Protein AF-0000000074755291 (afdb_homodimer)

pLDDT: mean 71.98, std 27.97, range [26.27, 98.62]

Sequence (278 aa):
MCMRRHLSSLAAPTCQAPASKPRRDGGQEDASGQGPEAEGMPPIDDEVDEFVQVNVSEAVDKLLALSFEEALRECKELRTYVQSPESVGERKALAAEFQSAWSPEAPLELRELLEELLFPEIAAKKAQSAPPLPPPSRLMCMRRHLSSLAAPTCQAPASKPRRDGGQEDASGQGPEAEGMPPIDDEVDEFVQVNVSEAVDKLLALSFEEALRECKELRTYVQSPESVGERKALAAEFQSAWSPEAPLELRELLEELLFPEIAAKKAQSAPPLPPPSRL

Solvent-accessible surface area (backbone atoms only — not comparable to full-atom values): 16959 Å² total; per-residue (Å²): 124,63,75,58,54,62,57,55,67,72,55,71,80,75,75,77,73,76,85,79,75,84,77,78,77,76,72,78,79,67,84,69,74,77,60,80,72,69,78,61,72,70,68,81,69,67,55,67,39,66,51,56,50,52,47,52,51,46,48,50,45,58,48,30,66,40,53,62,72,55,33,43,73,54,27,54,56,58,37,49,58,44,57,60,50,85,48,68,67,55,23,52,52,49,44,49,53,49,52,75,49,60,36,74,79,39,52,68,69,58,53,51,50,48,38,37,61,73,37,48,67,60,41,50,30,42,62,68,57,43,70,75,70,70,71,75,74,80,124,123,64,74,58,54,60,59,56,67,68,55,70,81,74,76,77,73,76,83,78,74,82,79,77,78,77,71,78,76,66,82,69,74,77,59,80,71,68,80,60,72,71,68,82,67,66,54,66,39,67,51,54,50,52,48,52,53,48,45,50,46,57,47,30,66,41,54,62,70,55,33,42,73,53,27,53,57,56,36,49,58,44,57,61,50,85,46,69,67,54,22,54,51,49,44,51,54,48,52,75,49,62,37,75,80,39,52,68,69,58,54,53,49,48,39,37,61,74,39,47,68,61,41,51,30,42,62,67,56,43,70,74,71,70,71,76,74,79,123

Organism: NCBI:txid2562239

Foldseek 3Di:
DVLVVVVVVVPDDPPPPPDPPDPDCPDPPPPPPCDPPPPPPPPPLLADDPVVVVVLLVVLLVLLQDQLVVSCVVPVLVVCVLVVDDDPVSSVVSSVVCNVQRHSCGDPSVSLVVSCSVPVSNSVSNVVPPDDPPDPPPD/DVLVVVVVVVDDDPPPPPDDPDPDPPDDPPPPPCDPPPPPPPPPLLADDPVVVVVLLVVLLVLLQDQLVVSLVVDVLVVCSLVVDDDPVSSVVSSVVCNVQRHSCGDPSVSLVVSCSVPVSNSVSNVVPPDDPPDPPPD

Radius of gyration: 24.56 Å; Cα contacts (8 Å, |Δi|>4): 162; chains: 2; bounding box: 63×58×65 Å

Structure (mmCIF, N/CA/C/O backbone):
data_AF-0000000074755291-model_v1
#
loop_
_entity.id
_entity.type
_entity.pdbx_description
1 polymer 'Uncharacterized protein'
#
loop_
_atom_site.group_PDB
_atom_site.id
_atom_site.type_symbol
_atom_site.label_atom_id
_atom_site.label_alt_id
_atom_site.label_comp_id
_atom_site.label_asym_id
_atom_site.label_entity_id
_atom_site.label_seq_id
_atom_site.pdbx_PDB_ins_code
_atom_site.Cartn_x
_atom_site.Cartn_y
_atom_site.Cartn_z
_atom_site.occupancy
_atom_site.B_iso_or_equiv
_atom_site.auth_seq_id
_atom_site.auth_comp_id
_atom_site.auth_asym_id
_atom_site.auth_atom_id
_atom_site.pdbx_PDB_model_num
ATOM 1 N N . MET A 1 1 ? 8.984 26 -0.552 1 26.92 1 MET A N 1
ATOM 2 C CA . MET A 1 1 ? 10.336 25.594 -0.178 1 26.92 1 MET A CA 1
ATOM 3 C C . MET A 1 1 ? 10.312 24.734 1.077 1 26.92 1 MET A C 1
ATOM 5 O O . MET A 1 1 ? 11.359 24.25 1.519 1 26.92 1 MET A O 1
ATOM 9 N N . CYS A 1 2 ? 9.18 24.859 1.883 1 37.62 2 CYS A N 1
ATOM 10 C CA . CYS A 1 2 ? 9.055 24.266 3.211 1 37.62 2 CYS A CA 1
ATOM 11 C C . CYS A 1 2 ? 8.797 22.781 3.119 1 37.62 2 CYS A C 1
ATOM 13 O O . CYS A 1 2 ? 9.195 22.016 4.004 1 37.62 2 CYS A O 1
ATOM 15 N N . MET A 1 3 ? 8.055 22.484 2.068 1 41.75 3 MET A N 1
ATOM 16 C CA . MET A 1 3 ? 7.727 21.047 2.014 1 41.75 3 MET A CA 1
ATOM 17 C C . MET A 1 3 ? 8.992 20.203 1.917 1 41.75 3 MET A C 1
ATOM 19 O O . MET A 1 3 ? 9 19.047 2.324 1 41.75 3 MET A O 1
ATOM 23 N N . ARG A 1 4 ? 10.039 20.797 1.324 1 43.28 4 ARG A N 1
ATOM 24 C CA . ARG A 1 4 ? 11.273 20.047 1.118 1 43.28 4 ARG A CA 1
ATOM 25 C C . ARG A 1 4 ? 12.031 19.859 2.432 1 43.28 4 ARG A C 1
ATOM 27 O O . ARG A 1 4 ? 12.734 18.875 2.611 1 43.28 4 ARG A O 1
ATOM 34 N N . ARG A 1 5 ? 11.953 20.75 3.242 1 42.59 5 ARG A N 1
ATOM 35 C CA . ARG A 1 5 ? 12.797 20.688 4.434 1 42.59 5 ARG A CA 1
ATOM 36 C C . ARG A 1 5 ? 12.359 19.547 5.348 1 42.59 5 ARG A C 1
ATOM 38 O O . ARG A 1 5 ? 13.195 18.906 5.988 1 42.59 5 ARG A O 1
ATOM 45 N N . HIS A 1 6 ? 11.18 19.422 5.387 1 42.62 6 HIS A N 1
ATOM 46 C CA . HIS A 1 6 ? 10.695 18.453 6.355 1 42.62 6 HIS A CA 1
ATOM 47 C C . HIS A 1 6 ? 10.898 17.016 5.855 1 42.62 6 HIS A C 1
ATOM 49 O O . HIS A 1 6 ? 11.016 16.094 6.652 1 42.62 6 HIS A O 1
ATOM 55 N N . LEU A 1 7 ? 10.953 16.938 4.582 1 44.28 7 LEU A N 1
ATOM 56 C CA . LEU A 1 7 ? 11.281 15.633 4.043 1 44.28 7 LEU A CA 1
ATOM 57 C C . LEU A 1 7 ? 12.734 15.266 4.344 1 44.28 7 LEU A C 1
ATOM 59 O O . LEU A 1 7 ? 13.094 14.086 4.332 1 44.28 7 LEU A O 1
ATOM 63 N N . SER A 1 8 ? 13.523 16.297 4.527 1 37 8 SER A N 1
ATOM 64 C CA . SER A 1 8 ? 14.938 16.031 4.793 1 37 8 SER A CA 1
ATOM 65 C C . SER A 1 8 ? 15.133 15.359 6.141 1 37 8 SER A C 1
ATOM 67 O O . SER A 1 8 ? 16.172 14.727 6.383 1 37 8 SER A O 1
ATOM 69 N N . SER A 1 9 ? 14.25 15.672 6.984 1 35.06 9 SER A N 1
ATOM 70 C CA . SER A 1 9 ? 14.555 15.18 8.32 1 35.06 9 SER A CA 1
ATOM 71 C C . SER A 1 9 ? 14.227 13.695 8.453 1 35.06 9 SER A C 1
ATOM 73 O O . SER A 1 9 ? 14.492 13.086 9.492 1 35.06 9 SER A O 1
ATOM 75 N N . LEU A 1 10 ? 13.383 13.273 7.645 1 35.72 10 LEU A N 1
ATOM 76 C CA . LEU A 1 10 ? 13.148 11.836 7.73 1 35.72 10 LEU A CA 1
ATOM 77 C C . LEU A 1 10 ? 14.32 11.062 7.137 1 35.72 10 LEU A C 1
ATOM 79 O O . LEU A 1 10 ? 14.141 10.281 6.199 1 35.72 10 LEU A O 1
ATOM 83 N N . ALA A 1 11 ? 15.438 11.75 6.918 1 32.28 11 ALA A N 1
ATOM 84 C CA . ALA A 1 11 ? 16.609 11.109 6.324 1 32.28 11 ALA A CA 1
ATOM 85 C C . ALA A 1 11 ? 17.109 9.961 7.195 1 32.28 11 ALA A C 1
ATOM 87 O O . ALA A 1 11 ? 17.234 10.102 8.414 1 32.28 11 ALA A O 1
ATOM 88 N N . ALA A 1 12 ? 17.031 8.773 6.625 1 33.25 12 ALA A N 1
ATOM 89 C CA . ALA A 1 12 ? 17.484 7.492 7.164 1 33.25 12 ALA A CA 1
ATOM 90 C C . ALA A 1 12 ? 18.875 7.621 7.793 1 33.25 12 ALA A C 1
ATOM 92 O O . ALA A 1 12 ? 19.734 8.344 7.277 1 33.25 12 ALA A O 1
ATOM 93 N N . PRO A 1 13 ? 18.984 7.297 9.055 1 33.53 13 PRO A N 1
ATOM 94 C CA . PRO A 1 13 ? 20.328 7.254 9.633 1 33.53 13 PRO A CA 1
ATOM 95 C C . PRO A 1 13 ? 21.328 6.52 8.742 1 33.53 13 PRO A C 1
ATOM 97 O O . PRO A 1 13 ? 21.016 5.465 8.188 1 33.53 13 PRO A O 1
ATOM 100 N N . THR A 1 14 ? 22.141 7.254 8 1 32.66 14 THR A N 1
ATOM 101 C CA . THR A 1 14 ? 23.234 6.762 7.18 1 32.66 14 THR A CA 1
ATOM 102 C C . THR A 1 14 ? 24.062 5.73 7.949 1 32.66 14 THR A C 1
ATOM 104 O O . THR A 1 14 ? 24.594 6.027 9.023 1 32.66 14 THR A O 1
ATOM 107 N N . CYS A 1 15 ? 23.719 4.492 7.887 1 33.69 15 CYS A N 1
ATOM 108 C CA . CYS A 1 15 ? 24.578 3.436 8.398 1 33.69 15 CYS A CA 1
ATOM 109 C C . CYS A 1 15 ? 26.016 3.635 7.938 1 33.69 15 CYS A C 1
ATOM 111 O O . CYS A 1 15 ? 26.297 3.674 6.734 1 33.69 15 CYS A O 1
ATOM 113 N N . GLN A 1 16 ? 26.766 4.422 8.617 1 27.78 16 GLN A N 1
ATOM 114 C CA . GLN A 1 16 ? 28.219 4.543 8.43 1 27.78 16 GLN A CA 1
ATOM 115 C C . GLN A 1 16 ? 28.875 3.172 8.336 1 27.78 16 GLN A C 1
ATOM 117 O O . GLN A 1 16 ? 28.812 2.381 9.281 1 27.78 16 GLN A O 1
ATOM 122 N N . ALA A 1 17 ? 28.969 2.602 7.145 1 31.38 17 ALA A N 1
ATOM 123 C CA . ALA A 1 17 ? 29.688 1.354 6.863 1 31.38 17 ALA A CA 1
ATOM 124 C C . ALA A 1 17 ? 31.109 1.404 7.383 1 31.38 17 ALA A C 1
ATOM 126 O O . ALA A 1 17 ? 31.797 2.422 7.242 1 31.38 17 ALA A O 1
ATOM 127 N N . PRO A 1 18 ? 31.453 0.572 8.367 1 32.06 18 PRO A N 1
ATOM 128 C CA . PRO A 1 18 ? 32.812 0.525 8.883 1 32.06 18 PRO A CA 1
ATOM 129 C C . PRO A 1 18 ? 33.875 0.286 7.789 1 32.06 18 PRO A C 1
ATOM 131 O O . PRO A 1 18 ? 33.531 -0.257 6.73 1 32.06 18 PRO A O 1
ATOM 134 N N . ALA A 1 19 ? 35 1.102 7.82 1 30.27 19 ALA A N 1
ATOM 135 C CA . ALA A 1 19 ? 36.156 1.134 6.957 1 30.27 19 ALA A CA 1
ATOM 136 C C . ALA A 1 19 ? 36.781 -0.259 6.801 1 30.27 19 ALA A C 1
ATOM 138 O O . ALA A 1 19 ? 37.094 -0.923 7.789 1 30.27 19 ALA A O 1
ATOM 139 N N . SER A 1 20 ? 36.375 -0.956 5.695 1 26.27 20 SER A N 1
ATOM 140 C CA . SER A 1 20 ? 36.875 -2.271 5.309 1 26.27 20 SER A CA 1
ATOM 141 C C . SER A 1 20 ? 38.406 -2.287 5.254 1 26.27 20 SER A C 1
ATOM 143 O O . SER A 1 20 ? 39.031 -1.335 4.773 1 26.27 20 SER A O 1
ATOM 145 N N . LYS A 1 21 ? 39.094 -2.945 6.207 1 32.38 21 LYS A N 1
ATOM 146 C CA . LYS A 1 21 ? 40.531 -3.209 6.27 1 32.38 21 LYS A CA 1
ATOM 147 C C . LYS A 1 21 ? 41.062 -3.738 4.938 1 32.38 21 LYS A C 1
ATOM 149 O O . LYS A 1 21 ? 40.375 -4.504 4.258 1 32.38 21 LYS A O 1
ATOM 154 N N . PRO A 1 22 ? 42.25 -3.262 4.453 1 35.41 22 PRO A N 1
ATOM 155 C CA . PRO A 1 22 ? 42.938 -3.545 3.18 1 35.41 22 PRO A CA 1
ATOM 156 C C . PRO A 1 22 ? 43.281 -5.02 3.016 1 35.41 22 PRO A C 1
ATOM 158 O O . PRO A 1 22 ? 43.938 -5.602 3.885 1 35.41 22 PRO A O 1
ATOM 161 N N . ARG A 1 23 ? 42.469 -5.812 2.422 1 30.44 23 ARG A N 1
ATOM 162 C CA . ARG A 1 23 ? 42.812 -7.207 2.188 1 30.44 23 ARG A CA 1
ATOM 163 C C . ARG A 1 23 ? 44.094 -7.312 1.329 1 30.44 23 ARG A C 1
ATOM 165 O O . ARG A 1 23 ? 44.281 -6.512 0.418 1 30.44 23 ARG A O 1
ATOM 172 N N . ARG A 1 24 ? 45.156 -7.891 2.004 1 30.17 24 ARG A N 1
ATOM 173 C CA . ARG A 1 24 ? 46.438 -8.297 1.416 1 30.17 24 ARG A CA 1
ATOM 174 C C . ARG A 1 24 ? 46.219 -9.211 0.217 1 30.17 24 ARG A C 1
ATOM 176 O O . ARG A 1 24 ? 45.406 -10.141 0.278 1 30.17 24 ARG A O 1
ATOM 183 N N . ASP A 1 25 ? 46.562 -8.797 -0.965 1 31.11 25 ASP A N 1
ATOM 184 C CA . ASP A 1 25 ? 46.469 -9.258 -2.348 1 31.11 25 ASP A CA 1
ATOM 185 C C . ASP A 1 25 ? 47.156 -10.609 -2.527 1 31.11 25 ASP A C 1
ATOM 187 O O . ASP A 1 25 ? 48.375 -10.688 -2.609 1 31.11 25 ASP A O 1
ATOM 191 N N . GLY A 1 26 ? 47.281 -11.547 -1.42 1 28.38 26 GLY A N 1
ATOM 192 C CA . GLY A 1 26 ? 48.125 -12.617 -1.91 1 28.38 26 GLY A CA 1
ATOM 193 C C . GLY A 1 26 ? 47.594 -13.289 -3.156 1 28.38 26 GLY A C 1
ATOM 194 O O . GLY A 1 26 ? 46.375 -13.289 -3.389 1 28.38 26 GLY A O 1
ATOM 195 N N . GLY A 1 27 ? 48.375 -13.344 -4.219 1 28.08 27 GLY A N 1
ATOM 196 C CA . GLY A 1 27 ? 48.344 -13.656 -5.637 1 28.08 27 GLY A CA 1
ATOM 197 C C . GLY A 1 27 ? 47.938 -15.102 -5.914 1 28.08 27 GLY A C 1
ATOM 198 O O . GLY A 1 27 ? 48.031 -15.555 -7.059 1 28.08 27 GLY A O 1
ATOM 199 N N . GLN A 1 28 ? 47.688 -15.914 -4.922 1 28.8 28 GLN A N 1
ATOM 200 C CA . GLN A 1 28 ? 47.781 -17.266 -5.457 1 28.8 28 GLN A CA 1
ATOM 201 C C . GLN A 1 28 ? 46.812 -17.484 -6.598 1 28.8 28 GLN A C 1
ATOM 203 O O . GLN A 1 28 ? 45.688 -16.984 -6.551 1 28.8 28 GLN A O 1
ATOM 208 N N . GLU A 1 29 ? 47.312 -17.922 -7.633 1 32.56 29 GLU A N 1
ATOM 209 C CA . GLU A 1 29 ? 46.812 -18.219 -8.969 1 32.56 29 GLU A CA 1
ATOM 210 C C . GLU A 1 29 ? 45.781 -19.328 -8.922 1 32.56 29 GLU A C 1
ATOM 212 O O . GLU A 1 29 ? 46.094 -20.484 -8.602 1 32.56 29 GLU A O 1
ATOM 217 N N . ASP A 1 30 ? 44.844 -19.266 -8.047 1 32.84 30 ASP A N 1
ATOM 218 C CA . ASP A 1 30 ? 43.969 -20.438 -7.941 1 32.84 30 ASP A CA 1
ATOM 219 C C . ASP A 1 30 ? 43.219 -20.672 -9.242 1 32.84 30 ASP A C 1
ATOM 221 O O . ASP A 1 30 ? 42.812 -19.719 -9.922 1 32.84 30 ASP A O 1
ATOM 225 N N . ALA A 1 31 ? 43.562 -21.875 -9.875 1 40.56 31 ALA A N 1
ATOM 226 C CA . ALA A 1 31 ? 42.906 -22.5 -11.023 1 40.56 31 ALA A CA 1
ATOM 227 C C . ALA A 1 31 ? 41.406 -22.469 -10.867 1 40.56 31 ALA A C 1
ATOM 229 O O . ALA A 1 31 ? 40.844 -23.094 -9.945 1 40.56 31 ALA A O 1
ATOM 230 N N . SER A 1 32 ? 40.844 -21.312 -11.062 1 37.22 32 SER A N 1
ATOM 231 C CA . SER A 1 32 ? 39.438 -21.062 -10.836 1 37.22 32 SER A CA 1
ATOM 232 C C . SER A 1 32 ? 38.562 -21.859 -11.797 1 37.22 32 SER A C 1
ATOM 234 O O . SER A 1 32 ? 38.625 -21.656 -13.008 1 37.22 32 SER A O 1
ATOM 236 N N . GLY A 1 33 ? 38.656 -23.234 -11.641 1 33.09 33 GLY A N 1
ATOM 237 C CA . GLY A 1 33 ? 37.625 -23.953 -12.367 1 33.09 33 GLY A CA 1
ATOM 238 C C . GLY A 1 33 ? 36.281 -23.25 -12.352 1 33.09 33 GLY A C 1
ATOM 239 O O . GLY A 1 33 ? 35.75 -22.922 -11.289 1 33.09 33 GLY A O 1
ATOM 240 N N . GLN A 1 34 ? 36.031 -22.453 -13.414 1 34.22 34 GLN A N 1
ATOM 241 C CA . GLN A 1 34 ? 34.781 -21.703 -13.648 1 34.22 34 GLN A CA 1
ATOM 242 C C . GLN A 1 34 ? 33.562 -22.609 -13.578 1 34.22 34 GLN A C 1
ATOM 244 O O . GLN A 1 34 ? 33.406 -23.484 -14.422 1 34.22 34 GLN A O 1
ATOM 249 N N . GLY A 1 35 ? 33.281 -23.266 -12.422 1 36.25 35 GLY A N 1
ATOM 250 C CA . GLY A 1 35 ? 31.984 -23.891 -12.305 1 36.25 35 GLY A CA 1
ATOM 251 C C . GLY A 1 35 ? 30.875 -23.094 -12.953 1 36.25 35 GLY A C 1
ATOM 252 O O . GLY A 1 35 ? 31.031 -21.891 -13.211 1 36.25 35 GLY A O 1
ATOM 253 N N . PRO A 1 36 ? 30 -23.828 -13.742 1 39 36 PRO A N 1
ATOM 254 C CA . PRO A 1 36 ? 28.922 -23.078 -14.391 1 39 36 PRO A CA 1
ATOM 255 C C . PRO A 1 36 ? 28.359 -21.969 -13.5 1 39 36 PRO A C 1
ATOM 257 O O . PRO A 1 36 ? 28.406 -22.078 -12.273 1 39 36 PRO A O 1
ATOM 260 N N . GLU A 1 37 ? 28.562 -20.766 -13.984 1 36.88 37 GLU A N 1
ATOM 261 C CA . GLU A 1 37 ? 27.969 -19.609 -13.336 1 36.88 37 GLU A CA 1
ATOM 262 C C . GLU A 1 37 ? 26.531 -19.906 -12.891 1 36.88 37 GLU A C 1
ATOM 264 O O . GLU A 1 37 ? 25.719 -20.375 -13.672 1 36.88 37 GLU A O 1
ATOM 269 N N . ALA A 1 38 ? 26.359 -20.438 -11.727 1 40.53 38 ALA A N 1
ATOM 270 C CA . ALA A 1 38 ? 25.016 -20.438 -11.164 1 40.53 38 ALA A CA 1
ATOM 271 C C . ALA A 1 38 ? 24.203 -19.266 -11.703 1 40.53 38 ALA A C 1
ATOM 273 O O . ALA A 1 38 ? 24.656 -18.109 -11.641 1 40.53 38 ALA A O 1
ATOM 274 N N . GLU A 1 39 ? 23.578 -19.453 -12.883 1 40.88 39 GLU A N 1
ATOM 275 C CA . GLU A 1 39 ? 22.625 -18.406 -13.266 1 40.88 39 GLU A CA 1
ATOM 276 C C . GLU A 1 39 ? 21.984 -17.766 -12.031 1 40.88 39 GLU A C 1
ATOM 278 O O . GLU A 1 39 ? 21.297 -18.453 -11.266 1 40.88 39 GLU A O 1
ATOM 283 N N . GLY A 1 40 ? 22.672 -16.859 -11.453 1 36.69 40 GLY A N 1
ATOM 284 C CA . GLY A 1 40 ? 22.297 -16.094 -10.281 1 36.69 40 GLY A CA 1
ATOM 285 C C . GLY A 1 40 ? 20.812 -15.812 -10.188 1 36.69 40 GLY A C 1
ATOM 286 O O . GLY A 1 40 ? 20.141 -15.688 -11.211 1 36.69 40 GLY A O 1
ATOM 287 N N . MET A 1 41 ? 20.094 -16.406 -9.211 1 42.22 41 MET A N 1
ATOM 288 C CA . MET A 1 41 ? 18.75 -15.891 -8.977 1 42.22 41 MET A CA 1
ATOM 289 C C . MET A 1 41 ? 18.625 -14.438 -9.414 1 42.22 41 MET A C 1
ATOM 291 O O . MET A 1 41 ? 19.531 -13.641 -9.195 1 42.22 41 MET A O 1
ATOM 295 N N . PRO A 1 42 ? 17.969 -14.25 -10.57 1 45.16 42 PRO A N 1
ATOM 296 C CA . PRO A 1 42 ? 17.875 -12.812 -10.859 1 45.16 42 PRO A CA 1
ATOM 297 C C . PRO A 1 42 ? 17.844 -11.953 -9.602 1 45.16 42 PRO A C 1
ATOM 299 O O . PRO A 1 42 ? 17.422 -12.414 -8.539 1 45.16 42 PRO A O 1
ATOM 302 N N . PRO A 1 43 ? 18.703 -11.031 -9.523 1 44.34 43 PRO A N 1
ATOM 303 C CA . PRO A 1 43 ? 18.734 -10.148 -8.359 1 44.34 43 PRO A CA 1
ATOM 304 C C . PRO A 1 43 ? 17.328 -9.82 -7.828 1 44.34 43 PRO A C 1
ATOM 306 O O . PRO A 1 43 ? 16.359 -9.836 -8.586 1 44.34 43 PRO A O 1
ATOM 309 N N . ILE A 1 44 ? 17.031 -10.25 -6.629 1 48.19 44 ILE A N 1
ATOM 310 C CA . ILE A 1 44 ? 15.836 -9.75 -5.969 1 48.19 44 ILE A CA 1
ATOM 311 C C . ILE A 1 44 ? 15.562 -8.312 -6.402 1 48.19 44 ILE A C 1
ATOM 313 O O . ILE A 1 44 ? 16.359 -7.414 -6.125 1 48.19 44 ILE A O 1
ATOM 317 N N . ASP A 1 45 ? 15.148 -8.188 -7.672 1 57.22 45 ASP A N 1
ATOM 318 C CA . ASP A 1 45 ? 14.828 -6.902 -8.273 1 57.22 45 ASP A CA 1
ATOM 319 C C . ASP A 1 45 ? 14.086 -6.004 -7.289 1 57.22 45 ASP A C 1
ATOM 321 O O . ASP A 1 45 ? 12.977 -6.336 -6.848 1 57.22 45 ASP A O 1
ATOM 325 N N . ASP A 1 46 ? 14.875 -5.25 -6.508 1 64.88 46 ASP A N 1
ATOM 326 C CA . ASP A 1 46 ? 14.477 -4.301 -5.473 1 64.88 46 ASP A CA 1
ATOM 327 C C . ASP A 1 46 ? 13.539 -3.234 -6.043 1 64.88 46 ASP A C 1
ATOM 329 O O . ASP A 1 46 ? 13.148 -2.305 -5.336 1 64.88 46 ASP A O 1
ATOM 333 N N . GLU A 1 47 ? 13.211 -3.496 -7.332 1 77.5 47 GLU A N 1
ATOM 334 C CA . GLU A 1 47 ? 12.367 -2.475 -7.941 1 77.5 47 GLU A CA 1
ATOM 335 C C . GLU A 1 47 ? 10.891 -2.709 -7.617 1 77.5 47 GLU A C 1
ATOM 337 O O . GLU A 1 47 ? 10.438 -3.854 -7.574 1 77.5 47 GLU A O 1
ATOM 342 N N . VAL A 1 48 ? 10.281 -1.594 -7.336 1 81.06 48 VAL A N 1
ATOM 343 C CA . VAL A 1 48 ? 8.859 -1.69 -7.039 1 81.06 48 VAL A CA 1
ATOM 344 C C . VAL A 1 48 ? 8.094 -2.07 -8.305 1 81.06 48 VAL A C 1
ATOM 346 O O . VAL A 1 48 ? 8.312 -1.485 -9.367 1 81.06 48 VAL A O 1
ATOM 349 N N . ASP A 1 49 ? 7.312 -2.957 -8.195 1 88.75 49 ASP A N 1
ATOM 350 C CA . ASP A 1 49 ? 6.461 -3.443 -9.281 1 88.75 49 ASP A CA 1
ATOM 351 C C . ASP A 1 49 ? 5.48 -2.365 -9.734 1 88.75 49 ASP A C 1
ATOM 353 O O . ASP A 1 49 ? 4.941 -1.622 -8.914 1 88.75 49 ASP A O 1
ATOM 357 N N . GLU A 1 50 ? 5.277 -2.352 -11.031 1 90.75 50 GLU A N 1
ATOM 358 C CA . GLU A 1 50 ? 4.391 -1.347 -11.609 1 90.75 50 GLU A CA 1
ATOM 359 C C . GLU A 1 50 ? 2.986 -1.441 -11.023 1 90.75 50 GLU A C 1
ATOM 361 O O . GLU A 1 50 ? 2.338 -0.421 -10.789 1 90.75 50 GLU A O 1
ATOM 366 N N . PHE A 1 51 ? 2.539 -2.631 -10.82 1 95.12 51 PHE A N 1
ATOM 367 C CA . PHE A 1 51 ? 1.199 -2.816 -10.273 1 95.12 51 PHE A CA 1
ATOM 368 C C . PHE A 1 51 ? 1.081 -2.164 -8.898 1 95.12 51 PHE A C 1
ATOM 370 O O . PHE A 1 51 ? 0.109 -1.457 -8.625 1 95.12 51 PHE A O 1
ATOM 377 N N . VAL A 1 52 ? 2.031 -2.398 -8.156 1 94.88 52 VAL A N 1
ATOM 378 C CA . VAL A 1 52 ? 2.047 -1.831 -6.809 1 94.88 52 VAL A CA 1
ATOM 379 C C . VAL A 1 52 ? 2.139 -0.309 -6.891 1 94.88 52 VAL A C 1
ATOM 381 O O . VAL A 1 52 ? 1.399 0.403 -6.207 1 94.88 52 VAL A O 1
ATOM 384 N N . GLN A 1 53 ? 2.959 0.164 -7.773 1 94.38 53 GLN A N 1
ATOM 385 C CA . GLN A 1 53 ? 3.17 1.602 -7.91 1 94.38 53 GLN A CA 1
ATOM 386 C C . GLN A 1 53 ? 1.883 2.311 -8.32 1 94.38 53 GLN A C 1
ATOM 388 O O . GLN A 1 53 ? 1.565 3.381 -7.797 1 94.38 53 GLN A O 1
ATOM 393 N N . VAL A 1 54 ? 1.199 1.742 -9.203 1 96.62 54 VAL A N 1
ATOM 394 C CA . VAL A 1 54 ? -0.043 2.338 -9.68 1 96.62 54 VAL A CA 1
ATOM 395 C C . VAL A 1 54 ? -1.062 2.395 -8.547 1 96.62 54 VAL A C 1
ATOM 397 O O . VAL A 1 54 ? -1.76 3.396 -8.375 1 96.62 54 VAL A O 1
ATOM 400 N N . ASN A 1 55 ? -1.119 1.367 -7.777 1 96.88 55 ASN A N 1
ATOM 401 C CA . ASN A 1 55 ? -2.096 1.329 -6.695 1 96.88 55 ASN A CA 1
ATOM 402 C C . ASN A 1 55 ? -1.729 2.299 -5.574 1 96.88 55 ASN A C 1
ATOM 404 O O . ASN A 1 55 ? -2.609 2.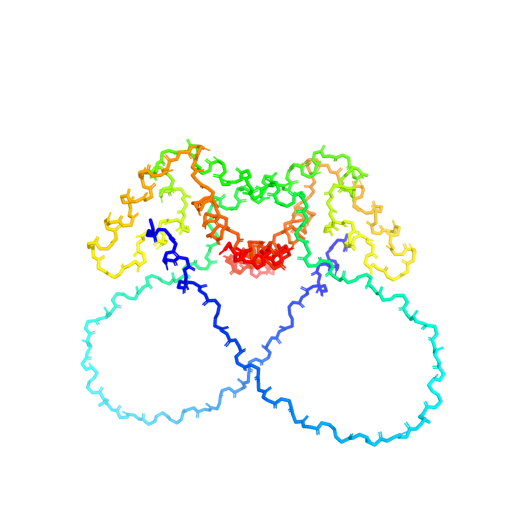883 -4.941 1 96.88 55 ASN A O 1
ATOM 408 N N . VAL A 1 56 ? -0.461 2.502 -5.324 1 96.81 56 VAL A N 1
ATOM 409 C CA . VAL A 1 56 ? 0.003 3.496 -4.363 1 96.81 56 VAL A CA 1
ATOM 410 C C . VAL A 1 56 ? -0.371 4.895 -4.844 1 96.81 56 VAL A C 1
ATOM 412 O O . VAL A 1 56 ? -0.903 5.699 -4.078 1 96.81 56 VAL A O 1
ATOM 415 N N . SER A 1 57 ? -0.166 5.16 -6.094 1 97.06 57 SER A N 1
ATOM 416 C CA . SER A 1 57 ? -0.511 6.449 -6.684 1 97.06 57 SER A CA 1
ATOM 417 C C . SER A 1 57 ? -2.014 6.703 -6.617 1 97.06 57 SER A C 1
ATOM 419 O O . SER A 1 57 ? -2.447 7.828 -6.359 1 97.06 57 SER A O 1
ATOM 421 N N . GLU A 1 58 ? -2.727 5.648 -6.832 1 97.94 58 GLU A N 1
ATOM 422 C CA . GLU A 1 58 ? -4.18 5.777 -6.777 1 97.94 58 GLU A CA 1
ATOM 423 C C . GLU A 1 58 ? -4.652 6.09 -5.359 1 97.94 58 GLU A C 1
ATOM 425 O O . GLU A 1 58 ? -5.609 6.848 -5.172 1 97.94 58 GLU A O 1
ATOM 430 N N . ALA A 1 59 ? -4.039 5.488 -4.41 1 97.94 59 ALA A N 1
ATOM 431 C CA . ALA A 1 59 ? -4.379 5.789 -3.023 1 97.94 59 ALA A CA 1
ATOM 432 C C . ALA A 1 59 ? -4.148 7.262 -2.709 1 97.94 59 ALA A C 1
ATOM 434 O O . ALA A 1 59 ? -4.98 7.902 -2.064 1 97.94 59 ALA A O 1
ATOM 435 N N . VAL A 1 60 ? -3.057 7.758 -3.215 1 98.31 60 VAL A N 1
ATOM 436 C CA . VAL A 1 60 ? -2.73 9.164 -3.02 1 98.31 60 VAL A CA 1
ATOM 437 C C . VAL A 1 60 ? -3.762 10.039 -3.73 1 98.31 60 VAL A C 1
ATOM 439 O O . VAL A 1 60 ? -4.234 11.031 -3.174 1 98.31 60 VAL A O 1
ATOM 442 N N . ASP A 1 61 ? -4.164 9.656 -4.906 1 98.62 61 ASP A N 1
ATOM 443 C CA . ASP A 1 61 ? -5.18 10.391 -5.656 1 98.62 61 ASP A CA 1
ATOM 444 C C . ASP A 1 61 ? -6.504 10.422 -4.895 1 98.62 61 ASP A C 1
ATOM 446 O O . ASP A 1 61 ? -7.176 11.461 -4.855 1 98.62 61 ASP A O 1
ATOM 450 N N . LYS A 1 62 ? -6.867 9.312 -4.305 1 98.31 62 LYS A N 1
ATOM 451 C CA . LYS A 1 62 ? -8.109 9.234 -3.533 1 98.31 62 LYS A CA 1
ATOM 452 C C . LYS A 1 62 ? -8.07 10.18 -2.336 1 98.31 62 LYS A C 1
ATOM 454 O O . LYS A 1 62 ? -9.062 10.844 -2.037 1 98.31 62 LYS A O 1
ATOM 459 N N . LEU A 1 63 ? -6.93 10.188 -1.699 1 98.5 63 LEU A N 1
ATOM 460 C CA . LEU A 1 63 ? -6.785 11.07 -0.55 1 98.5 63 LEU A CA 1
ATOM 461 C C . LEU A 1 63 ? -6.883 12.531 -0.975 1 98.5 63 LEU A C 1
ATOM 463 O O . LEU A 1 63 ? -7.578 13.328 -0.331 1 98.5 63 LEU A O 1
ATOM 467 N N . LEU A 1 64 ? -6.309 12.898 -2.076 1 98.62 64 LEU A N 1
ATOM 468 C CA . LEU A 1 64 ? -6.234 14.266 -2.57 1 98.62 64 LEU A CA 1
ATOM 469 C C . LEU A 1 64 ? -7.566 14.703 -3.174 1 98.62 64 LEU A C 1
ATOM 471 O O . LEU A 1 64 ? -7.785 15.891 -3.416 1 98.62 64 LEU A O 1
ATOM 475 N N . ALA A 1 65 ? -8.406 13.773 -3.418 1 98.31 65 ALA A N 1
ATOM 476 C CA . ALA A 1 65 ? -9.742 14.086 -3.924 1 98.31 65 ALA A CA 1
ATOM 477 C C . ALA A 1 65 ? -10.641 14.594 -2.805 1 98.31 65 ALA A C 1
ATOM 479 O O . ALA A 1 65 ? -11.68 15.211 -3.066 1 98.31 65 ALA A O 1
ATOM 480 N N . LEU A 1 66 ? -10.266 14.289 -1.585 1 97.44 66 LEU A N 1
ATOM 481 C CA . LEU A 1 66 ? -10.984 14.812 -0.428 1 97.44 66 LEU A CA 1
ATOM 482 C C . LEU A 1 66 ? -10.562 16.25 -0.129 1 97.44 66 LEU A C 1
ATOM 484 O O . LEU A 1 66 ? -9.516 16.703 -0.595 1 97.44 66 LEU A O 1
ATOM 488 N N . SER A 1 67 ? -11.492 16.938 0.643 1 98.06 67 SER A N 1
ATOM 489 C CA . SER A 1 67 ? -10.992 18.188 1.203 1 98.06 67 SER A CA 1
ATOM 490 C C . SER A 1 67 ? -9.867 17.938 2.203 1 98.06 67 SER A C 1
ATOM 492 O O . SER A 1 67 ? -9.789 16.859 2.801 1 98.06 67 SER A O 1
ATOM 494 N N . PHE A 1 68 ? -9.016 18.922 2.391 1 97.56 68 PHE A N 1
ATOM 495 C CA . PHE A 1 68 ? -7.914 18.75 3.328 1 97.56 68 PHE A CA 1
ATOM 496 C C . PHE A 1 68 ? -8.43 18.375 4.711 1 97.56 68 PHE A C 1
ATOM 498 O O . PHE A 1 68 ? -7.863 17.5 5.379 1 97.56 68 PHE A O 1
ATOM 505 N N . GLU A 1 69 ? -9.531 19 5.141 1 96.62 69 GLU A N 1
ATOM 506 C CA . GLU A 1 69 ? -10.125 18.719 6.445 1 96.62 69 GLU A CA 1
ATOM 507 C C . GLU A 1 69 ? -10.633 17.281 6.516 1 96.62 69 GLU A C 1
ATOM 509 O O . GLU A 1 69 ? -10.438 16.594 7.523 1 96.62 69 GLU A O 1
ATOM 514 N N . GLU A 1 70 ? -11.25 16.844 5.523 1 97.75 70 GLU A N 1
ATOM 515 C CA . GLU A 1 70 ? -11.734 15.461 5.469 1 97.75 70 GLU A CA 1
ATOM 516 C C . GLU A 1 70 ? -10.578 14.469 5.465 1 97.75 70 GLU A C 1
ATOM 518 O O . GLU A 1 70 ? -10.633 13.43 6.129 1 97.75 70 GLU A O 1
ATOM 523 N N . ALA A 1 71 ? -9.523 14.805 4.703 1 97.56 71 ALA A N 1
ATOM 524 C CA . ALA A 1 71 ? -8.344 13.945 4.641 1 97.56 71 ALA A CA 1
ATOM 525 C C . ALA A 1 71 ? -7.707 13.781 6.02 1 97.56 71 ALA A C 1
ATOM 527 O O . ALA A 1 71 ? -7.289 12.688 6.391 1 97.56 71 ALA A O 1
ATOM 528 N N . LEU A 1 72 ? -7.656 14.852 6.797 1 96.62 72 LEU A N 1
ATOM 529 C CA . LEU A 1 72 ? -7.102 14.805 8.148 1 96.62 72 LEU A CA 1
ATOM 530 C C . LEU A 1 72 ? -7.926 13.883 9.039 1 96.62 72 LEU A C 1
ATOM 532 O O . LEU A 1 72 ? -7.383 13.211 9.914 1 96.62 72 LEU A O 1
ATOM 536 N N . ARG A 1 73 ? -9.18 13.836 8.781 1 95.06 73 ARG A N 1
ATOM 537 C CA . ARG A 1 73 ? -10.055 12.992 9.586 1 95.06 73 ARG A CA 1
ATOM 538 C C . ARG A 1 73 ? -9.914 11.523 9.188 1 95.06 73 ARG A C 1
ATOM 540 O O . ARG A 1 73 ? -9.93 10.641 10.039 1 95.06 73 ARG A O 1
ATOM 547 N N . GLU A 1 74 ? -9.68 11.297 7.926 1 93.5 74 GLU A N 1
ATOM 548 C CA . GLU A 1 74 ? -9.742 9.938 7.383 1 93.5 74 GLU A CA 1
ATOM 549 C C . GLU A 1 74 ? -8.375 9.258 7.43 1 93.5 74 GLU A C 1
ATOM 551 O O . GLU A 1 74 ? -8.289 8.031 7.395 1 93.5 74 GLU A O 1
ATOM 556 N N . CYS A 1 75 ? -7.348 10.055 7.504 1 95.19 75 CYS A N 1
ATOM 557 C CA . CYS A 1 75 ? -6.004 9.5 7.387 1 95.19 75 CYS A CA 1
ATOM 558 C C . CYS A 1 75 ? -5.176 9.812 8.625 1 95.19 75 CYS A C 1
ATOM 560 O O . CYS A 1 75 ? -4.707 10.938 8.789 1 95.19 75 CYS A O 1
ATOM 562 N N . LYS A 1 76 ? -4.914 8.844 9.352 1 93.69 76 LYS A N 1
ATOM 563 C CA . LYS A 1 76 ? -4.188 8.984 10.609 1 93.69 76 LYS A CA 1
ATOM 564 C C . LYS A 1 76 ? -2.748 9.43 10.367 1 93.69 76 LYS A C 1
ATOM 566 O O . LYS A 1 76 ? -2.213 10.25 11.109 1 93.69 76 LYS A O 1
ATOM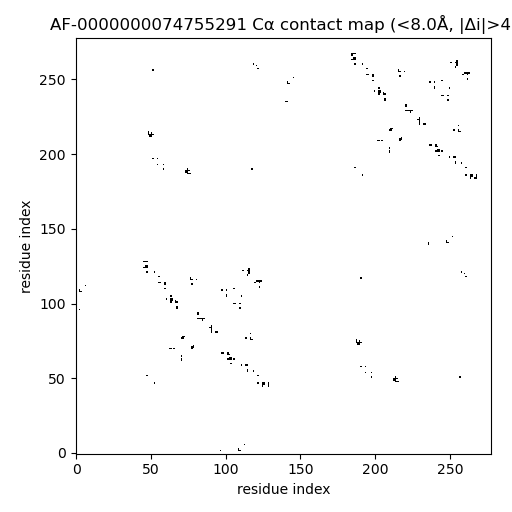 571 N N . GLU A 1 77 ? -2.17 8.844 9.375 1 92.62 77 GLU A N 1
ATOM 572 C CA . GLU A 1 77 ? -0.78 9.164 9.07 1 92.62 77 GLU A CA 1
ATOM 573 C C . GLU A 1 77 ? -0.614 10.648 8.742 1 92.62 77 GLU A C 1
ATOM 575 O O . GLU A 1 77 ? 0.337 11.289 9.203 1 92.62 77 GLU A O 1
ATOM 580 N N . LEU A 1 78 ? -1.522 11.148 8.008 1 96.12 78 LEU A N 1
ATOM 581 C CA . LEU A 1 78 ? -1.497 12.562 7.656 1 96.12 78 LEU A CA 1
ATOM 582 C C . LEU A 1 78 ? -1.731 13.438 8.883 1 96.12 78 LEU A C 1
ATOM 584 O O . LEU A 1 78 ? -1.013 14.414 9.102 1 96.12 78 LEU A O 1
ATOM 588 N N . ARG A 1 79 ? -2.738 13.047 9.641 1 95.19 79 ARG A N 1
ATOM 589 C CA . ARG A 1 79 ? -3.045 13.773 10.867 1 95.19 79 ARG A CA 1
ATOM 590 C C . ARG A 1 79 ? -1.839 13.805 11.797 1 95.19 79 ARG A C 1
ATOM 592 O O . ARG A 1 79 ? -1.491 14.859 12.336 1 95.19 79 ARG A O 1
ATOM 599 N N . THR A 1 80 ? -1.214 12.688 11.977 1 93.88 80 THR A N 1
ATOM 600 C CA . THR A 1 80 ? -0.048 12.578 12.844 1 93.88 80 THR A CA 1
ATOM 601 C C . THR A 1 80 ? 1.095 13.445 12.336 1 93.88 80 THR A C 1
ATOM 603 O O . THR A 1 80 ? 1.754 14.141 13.117 1 93.88 80 THR A O 1
ATOM 606 N N . TYR A 1 81 ? 1.311 13.438 11.055 1 94.25 81 TYR A N 1
ATOM 607 C CA . TYR A 1 81 ? 2.387 14.227 10.461 1 94.25 81 TYR A CA 1
ATOM 608 C C . TYR A 1 81 ? 2.168 15.711 10.688 1 94.25 81 TYR A C 1
ATOM 610 O O . TYR A 1 81 ? 3.08 16.422 11.125 1 94.25 81 TYR A O 1
ATOM 618 N N . VAL A 1 82 ? 0.925 16.172 10.422 1 95.56 82 VAL A N 1
ATOM 619 C CA . VAL A 1 82 ? 0.594 17.594 10.516 1 95.56 82 VAL A CA 1
ATOM 620 C C . VAL A 1 82 ? 0.669 18.047 11.969 1 95.56 82 VAL A C 1
ATOM 622 O O . VAL A 1 82 ? 0.982 19.203 12.25 1 95.56 82 VAL A O 1
ATOM 625 N N . GLN A 1 83 ? 0.542 17.109 12.906 1 94.44 83 GLN A N 1
ATOM 626 C CA . GLN A 1 83 ? 0.529 17.438 14.328 1 94.44 83 GLN A CA 1
ATOM 627 C C . GLN A 1 83 ? 1.895 17.188 14.961 1 94.44 83 GLN A C 1
ATOM 629 O O . GLN A 1 83 ? 2.088 17.438 16.156 1 94.44 83 GLN A O 1
ATOM 634 N N . SER A 1 84 ? 2.83 16.781 14.234 1 92.25 84 SER A N 1
ATOM 635 C CA . SER A 1 84 ? 4.102 16.281 14.75 1 92.25 84 SER A CA 1
ATOM 636 C C . SER A 1 84 ? 4.949 17.422 15.305 1 92.25 84 SER A C 1
ATOM 638 O O . SER A 1 84 ? 5.68 17.25 16.281 1 92.25 84 SER A O 1
ATOM 640 N N . PRO A 1 85 ? 4.887 18.703 14.688 1 93.12 85 PRO A N 1
ATOM 641 C CA . PRO A 1 85 ? 5.703 19.766 15.266 1 93.12 85 PRO A CA 1
ATOM 642 C C . PRO A 1 85 ? 5.328 20.078 16.719 1 93.12 85 PRO A C 1
ATOM 644 O O . PRO A 1 85 ? 4.16 19.953 17.094 1 93.12 85 PRO A O 1
ATOM 647 N N . GLU A 1 86 ? 6.254 20.547 17.484 1 92.25 86 GLU A N 1
ATOM 648 C CA . GLU A 1 86 ? 6.047 20.781 18.906 1 92.25 86 GLU A CA 1
ATOM 649 C C . GLU A 1 86 ? 5.277 22.078 19.141 1 92.25 86 GLU A C 1
ATOM 651 O O . GLU A 1 86 ? 4.383 22.125 19.984 1 92.25 86 GLU A O 1
ATOM 656 N N . SER A 1 87 ? 5.641 23.016 18.453 1 94.75 87 SER A N 1
ATOM 657 C CA . SER A 1 87 ? 5.023 24.312 18.672 1 94.75 87 SER A CA 1
ATOM 658 C C . SER A 1 87 ? 3.705 24.438 17.906 1 94.75 87 SER A C 1
ATOM 660 O O . SER A 1 87 ? 3.588 23.953 16.781 1 94.75 87 SER A O 1
ATOM 662 N N . VAL A 1 88 ? 2.723 25.078 18.484 1 94.81 88 VAL A N 1
ATOM 663 C CA . VAL A 1 88 ? 1.406 25.297 17.891 1 94.81 88 VAL A CA 1
ATOM 664 C C . VAL A 1 88 ? 1.544 26.125 16.625 1 94.81 88 VAL A C 1
ATOM 666 O O . VAL A 1 88 ? 0.852 25.891 15.625 1 94.81 88 VAL A O 1
ATOM 669 N N . GLY A 1 89 ? 2.434 27.094 16.656 1 95.62 89 GLY A N 1
ATOM 670 C CA . GLY A 1 89 ? 2.664 27.922 15.5 1 95.62 89 GLY A CA 1
ATOM 671 C C . GLY A 1 89 ? 3.178 27.156 14.297 1 95.62 89 GLY A C 1
ATOM 672 O O . GLY A 1 89 ? 2.736 27.391 13.172 1 95.62 89 GLY A O 1
ATOM 673 N N . GLU A 1 90 ? 4.066 26.25 14.57 1 94.44 90 GLU A N 1
ATOM 674 C CA . GLU A 1 90 ? 4.621 25.422 13.508 1 94.44 90 GLU A CA 1
ATOM 675 C C . GLU A 1 90 ? 3.568 24.469 12.945 1 94.44 90 GLU A C 1
ATOM 677 O O . GLU A 1 90 ? 3.51 24.25 11.734 1 94.44 90 GLU A O 1
ATOM 682 N N . ARG A 1 91 ? 2.693 23.922 13.797 1 95.06 91 ARG A N 1
ATOM 683 C CA . ARG A 1 91 ? 1.615 23.047 13.359 1 95.06 91 ARG A CA 1
ATOM 684 C C . ARG A 1 91 ? 0.656 23.781 12.43 1 95.06 91 ARG A C 1
ATOM 686 O O . ARG A 1 91 ? 0.264 23.266 11.383 1 95.06 91 ARG A O 1
ATOM 693 N N . LYS A 1 92 ? 0.332 25.031 12.844 1 96.19 92 LYS A N 1
ATOM 694 C CA . LYS A 1 92 ? -0.585 25.828 12.039 1 96.19 92 LYS A CA 1
ATOM 695 C C . LYS A 1 92 ? 0.035 26.188 10.695 1 96.19 92 LYS A C 1
ATOM 697 O O . LYS A 1 92 ? -0.649 26.188 9.672 1 96.19 92 LYS A O 1
ATOM 702 N N . ALA A 1 93 ? 1.323 26.484 10.688 1 96.12 93 ALA A N 1
ATOM 703 C CA . ALA A 1 93 ? 2.027 26.828 9.453 1 96.12 93 ALA A CA 1
ATOM 704 C C . ALA A 1 93 ? 2.094 25.625 8.516 1 96.12 93 ALA A C 1
ATOM 706 O O . ALA A 1 93 ? 1.857 25.766 7.309 1 96.12 93 ALA A O 1
ATOM 707 N N . LEU A 1 94 ? 2.389 24.469 9.07 1 95.88 94 LEU A N 1
ATOM 708 C CA . LEU A 1 94 ? 2.441 23.234 8.281 1 95.88 94 LEU A CA 1
ATOM 709 C C . LEU A 1 94 ? 1.075 22.922 7.684 1 95.88 94 LEU A C 1
ATOM 711 O O . LEU A 1 94 ? 0.968 22.609 6.492 1 95.88 94 LEU A O 1
ATOM 715 N N . ALA A 1 95 ? 0.04 23.016 8.492 1 96.44 95 ALA A N 1
ATOM 716 C CA . ALA A 1 95 ? -1.318 22.75 8.023 1 96.44 95 ALA A CA 1
ATOM 717 C C . ALA A 1 95 ? -1.707 23.703 6.898 1 96.44 95 ALA A C 1
ATOM 719 O O . ALA A 1 95 ? -2.32 23.297 5.91 1 96.44 95 ALA A O 1
ATOM 720 N N . ALA A 1 96 ? -1.347 24.922 7.055 1 96.69 96 ALA A N 1
ATOM 721 C CA . ALA A 1 96 ? -1.675 25.922 6.043 1 96.69 96 ALA A CA 1
ATOM 722 C C . ALA A 1 96 ? -0.952 25.641 4.73 1 96.69 96 ALA A C 1
ATOM 724 O O . ALA A 1 96 ? -1.514 25.828 3.648 1 96.69 96 ALA A O 1
ATOM 725 N N . GLU A 1 97 ? 0.275 25.172 4.84 1 96.31 97 GLU A N 1
ATOM 726 C CA . GLU A 1 97 ? 1.04 24.797 3.652 1 96.31 97 GLU A CA 1
ATOM 727 C C . GLU A 1 97 ? 0.389 23.625 2.92 1 96.31 97 GLU A C 1
ATOM 729 O O . GLU A 1 97 ? 0.212 23.672 1.701 1 96.31 97 GLU A O 1
ATOM 734 N N . PHE A 1 98 ? 0.002 22.641 3.674 1 97.5 98 PHE A N 1
ATOM 735 C CA . PHE A 1 98 ? -0.701 21.5 3.084 1 97.5 98 PHE A CA 1
ATOM 736 C C . PHE A 1 98 ? -2.004 21.953 2.434 1 97.5 98 PHE A C 1
ATOM 738 O O . PHE A 1 98 ? -2.289 21.594 1.289 1 97.5 98 PHE A O 1
ATOM 745 N N . GLN A 1 99 ? -2.75 22.719 3.152 1 97.06 99 GLN A N 1
ATOM 746 C CA . GLN A 1 99 ? -4.059 23.172 2.688 1 97.06 99 GLN A CA 1
ATOM 747 C C . GLN A 1 99 ? -3.941 23.953 1.383 1 97.06 99 GLN A C 1
ATOM 749 O O . GLN A 1 99 ? -4.762 23.781 0.476 1 97.06 99 GLN A O 1
ATOM 754 N N . SER A 1 100 ? -2.922 24.75 1.254 1 97.38 100 SER A N 1
ATOM 755 C CA . SER A 1 100 ? -2.742 25.594 0.073 1 97.38 100 SER A CA 1
ATOM 756 C C . SER A 1 100 ? -2.389 24.75 -1.151 1 97.38 100 SER A C 1
ATOM 758 O O . SER A 1 100 ? -2.727 25.125 -2.279 1 97.38 100 SER A O 1
ATOM 760 N N . ALA A 1 101 ? -1.761 23.609 -0.924 1 97.06 101 ALA A N 1
ATOM 761 C CA . ALA A 1 101 ? -1.29 22.781 -2.027 1 97.06 101 ALA A CA 1
ATOM 762 C C . ALA A 1 101 ? -2.25 21.625 -2.285 1 97.06 101 ALA A C 1
ATOM 764 O O . ALA A 1 101 ? -2.109 20.906 -3.277 1 97.06 101 ALA A O 1
ATOM 765 N N . TRP A 1 102 ? -3.283 21.484 -1.464 1 97.31 102 TRP A N 1
ATOM 766 C CA . TRP A 1 102 ? -4.133 20.297 -1.453 1 97.31 102 TRP A CA 1
ATOM 767 C C . TRP A 1 102 ? -5.121 20.328 -2.615 1 97.31 102 TRP A C 1
ATOM 769 O O . TRP A 1 102 ? -6.016 21.172 -2.654 1 97.31 102 TRP A O 1
ATOM 779 N N . SER A 1 103 ? -4.957 19.484 -3.574 1 97.44 103 SER A N 1
ATOM 780 C CA . SER A 1 103 ? -5.836 19.344 -4.73 1 97.44 103 SER A CA 1
ATOM 781 C C . SER A 1 103 ? -5.539 18.047 -5.484 1 97.44 103 SER A C 1
ATOM 783 O O . SER A 1 103 ? -4.473 17.453 -5.312 1 97.44 103 SER A O 1
ATOM 785 N N . PRO A 1 104 ? -6.441 17.594 -6.262 1 97.56 104 PRO A N 1
ATOM 786 C CA . PRO A 1 104 ? -6.152 16.422 -7.102 1 97.56 104 PRO A CA 1
ATOM 787 C C . PRO A 1 104 ? -4.938 16.625 -8 1 97.56 104 PRO A C 1
ATOM 789 O O . PRO A 1 104 ? -4.312 15.664 -8.438 1 97.56 104 PRO A O 1
ATOM 792 N N . GLU A 1 105 ? -4.57 17.984 -8.297 1 97.06 105 GLU A N 1
ATOM 793 C CA . GLU A 1 105 ? -3.41 18.328 -9.117 1 97.06 105 GLU A CA 1
ATOM 794 C C . GLU A 1 105 ? -2.246 18.797 -8.25 1 97.06 105 GLU A C 1
ATOM 796 O O . GLU A 1 105 ? -1.418 19.594 -8.695 1 97.06 105 GLU A O 1
ATOM 801 N N . ALA A 1 106 ? -2.264 18.25 -7.078 1 97.38 106 ALA A N 1
ATOM 802 C CA . ALA A 1 106 ? -1.224 18.656 -6.133 1 97.38 106 ALA A CA 1
ATOM 803 C C . ALA A 1 106 ? 0.166 18.469 -6.734 1 97.38 106 ALA A C 1
ATOM 805 O O . ALA A 1 106 ? 0.379 17.578 -7.555 1 97.38 106 ALA A O 1
ATOM 806 N N . PRO A 1 107 ? 1.12 19.328 -6.328 1 96.62 107 PRO A N 1
ATOM 807 C CA . PRO A 1 107 ? 2.498 19.203 -6.805 1 96.62 107 PRO A CA 1
ATOM 808 C C . PRO A 1 107 ? 3.107 17.828 -6.492 1 96.62 107 PRO A C 1
ATOM 810 O O . PRO A 1 107 ? 2.664 17.156 -5.566 1 96.62 107 PRO A O 1
ATOM 813 N N . LEU A 1 108 ? 4.152 17.484 -7.273 1 94.56 108 LEU A N 1
ATOM 814 C CA . LEU A 1 108 ? 4.816 16.188 -7.156 1 94.56 108 LEU A CA 1
ATOM 815 C C . LEU A 1 108 ? 5.391 15.992 -5.754 1 94.56 108 LEU A C 1
ATOM 817 O O . LEU A 1 108 ? 5.348 14.891 -5.207 1 94.56 108 LEU A O 1
ATOM 821 N N . GLU A 1 109 ? 5.887 17.094 -5.227 1 94.31 109 GLU A N 1
ATOM 822 C CA . GLU A 1 109 ? 6.508 17.031 -3.906 1 94.31 109 GLU A CA 1
ATOM 823 C C . GLU A 1 109 ? 5.512 16.594 -2.842 1 94.31 109 GLU A C 1
ATOM 825 O O . GLU A 1 109 ? 5.832 15.773 -1.982 1 94.31 109 GLU A O 1
ATOM 830 N N . LEU A 1 110 ? 4.309 17.078 -2.857 1 97.56 110 LEU A N 1
ATOM 831 C CA . LEU A 1 110 ? 3.287 16.688 -1.894 1 97.56 110 LEU A CA 1
ATOM 832 C C . LEU A 1 110 ? 2.842 15.25 -2.131 1 97.56 110 LEU A C 1
ATOM 834 O O . LEU A 1 110 ? 2.637 14.492 -1.178 1 97.56 110 LEU A O 1
ATOM 838 N N . ARG A 1 111 ? 2.74 14.906 -3.4 1 97.44 111 ARG A N 1
ATOM 839 C CA . ARG A 1 111 ? 2.34 13.547 -3.742 1 97.44 111 ARG A CA 1
ATOM 840 C C . ARG A 1 111 ? 3.365 12.531 -3.252 1 97.44 111 ARG A C 1
ATOM 842 O O . ARG A 1 111 ? 3.004 11.492 -2.693 1 97.44 111 ARG A O 1
ATOM 849 N N . GLU A 1 112 ? 4.602 12.859 -3.422 1 94.94 112 GLU A N 1
ATOM 850 C CA . GLU A 1 112 ? 5.672 11.984 -2.949 1 94.94 112 GLU A CA 1
ATOM 851 C C . GLU A 1 112 ? 5.676 11.891 -1.427 1 94.94 112 GLU A C 1
ATOM 853 O O . GLU A 1 112 ? 5.887 10.812 -0.868 1 94.94 112 GLU A O 1
ATOM 858 N N . LEU A 1 113 ? 5.484 12.961 -0.783 1 96.56 113 LEU A N 1
ATOM 859 C CA . LEU A 1 113 ? 5.398 12.953 0.673 1 96.56 113 LEU A CA 1
ATOM 860 C C . LEU A 1 113 ? 4.246 12.062 1.144 1 96.56 113 LEU A C 1
ATOM 862 O O . LEU A 1 113 ? 4.398 11.297 2.092 1 96.56 113 LEU A O 1
ATOM 866 N N . LEU A 1 114 ? 3.129 12.203 0.505 1 97.94 114 LEU A N 1
ATOM 867 C CA . LEU A 1 114 ? 1.976 11.391 0.88 1 97.94 114 LEU A CA 1
ATOM 868 C C . LEU A 1 114 ? 2.252 9.906 0.644 1 97.94 114 LEU A C 1
ATOM 870 O O . LEU A 1 114 ? 1.845 9.062 1.443 1 97.94 114 LEU A O 1
ATOM 874 N N . GLU A 1 115 ? 2.914 9.57 -0.416 1 96.44 115 GLU A N 1
ATOM 875 C CA . GLU A 1 115 ? 3.326 8.188 -0.635 1 96.44 115 GLU A CA 1
ATOM 876 C C . GLU A 1 115 ? 4.191 7.68 0.515 1 96.44 115 GLU A C 1
ATOM 878 O O . GLU A 1 115 ? 4.016 6.555 0.983 1 96.44 115 GLU A O 1
ATOM 883 N N . GLU A 1 116 ? 5.078 8.5 0.905 1 94.56 116 GLU A N 1
ATOM 884 C CA . GLU A 1 116 ? 5.969 8.141 2.002 1 94.56 116 GLU A CA 1
ATOM 885 C C . GLU A 1 116 ? 5.195 7.949 3.303 1 94.56 116 GLU A C 1
ATOM 887 O O . GLU A 1 116 ? 5.5 7.047 4.086 1 94.56 116 GLU A O 1
ATOM 892 N N . LEU A 1 117 ? 4.242 8.781 3.562 1 95.12 117 LEU A N 1
ATOM 893 C CA . LEU A 1 117 ? 3.457 8.711 4.789 1 95.12 117 LEU A CA 1
ATOM 894 C C . LEU A 1 117 ? 2.574 7.465 4.797 1 95.12 117 LEU A C 1
ATOM 896 O O . LEU A 1 117 ? 2.459 6.785 5.82 1 95.12 117 LEU A O 1
ATOM 900 N N . LEU A 1 118 ? 1.995 7.16 3.656 1 95.75 118 LEU A N 1
ATOM 901 C CA . LEU A 1 118 ? 0.998 6.098 3.582 1 95.75 118 LEU A CA 1
ATOM 902 C C . LEU A 1 118 ? 1.664 4.738 3.4 1 95.75 118 LEU A C 1
ATOM 904 O O . LEU A 1 118 ? 1.198 3.736 3.945 1 95.75 118 LEU A O 1
ATOM 908 N N . PHE A 1 119 ? 2.725 4.723 2.561 1 94.25 119 PHE A N 1
ATOM 909 C CA . PHE A 1 119 ? 3.402 3.486 2.186 1 94.25 119 PHE A CA 1
ATOM 910 C C . PHE A 1 119 ? 4.914 3.652 2.271 1 94.25 119 PHE A C 1
ATOM 912 O O . PHE A 1 119 ? 5.613 3.566 1.259 1 94.25 119 PHE A O 1
ATOM 919 N N . PRO A 1 120 ? 5.484 3.754 3.43 1 92.5 120 PRO A N 1
ATOM 920 C CA . PRO A 1 120 ? 6.887 4.133 3.617 1 92.5 120 PRO A CA 1
ATOM 921 C C . PRO A 1 120 ? 7.855 3.16 2.949 1 92.5 120 PRO A C 1
ATOM 923 O O . PRO A 1 120 ? 8.844 3.584 2.348 1 92.5 120 PRO A O 1
ATOM 926 N N . GLU A 1 121 ? 7.594 1.921 2.965 1 88.38 121 GLU A N 1
ATOM 927 C CA . GLU A 1 121 ? 8.523 0.944 2.41 1 88.38 121 GLU A CA 1
ATOM 928 C C . GLU A 1 121 ? 8.531 0.99 0.885 1 88.38 121 GLU A C 1
ATOM 930 O O . GLU A 1 121 ? 9.586 0.869 0.259 1 88.38 121 GLU A O 1
ATOM 935 N N . ILE A 1 122 ? 7.371 1.115 0.356 1 91.56 122 ILE A N 1
ATOM 936 C CA . ILE A 1 122 ? 7.277 1.183 -1.099 1 91.56 122 ILE A CA 1
ATOM 937 C C . ILE A 1 122 ? 7.965 2.449 -1.603 1 91.56 122 ILE A C 1
ATOM 939 O O . ILE A 1 122 ? 8.703 2.412 -2.588 1 91.56 122 ILE A O 1
ATOM 943 N N . ALA A 1 123 ? 7.734 3.514 -0.908 1 91.19 123 ALA A N 1
ATOM 944 C CA . ALA A 1 123 ? 8.367 4.777 -1.271 1 91.19 123 ALA A CA 1
ATOM 945 C C . ALA A 1 123 ? 9.891 4.68 -1.169 1 91.19 123 ALA A C 1
ATOM 947 O O . ALA A 1 123 ? 10.609 5.211 -2.016 1 91.19 123 ALA A O 1
ATOM 948 N N . ALA A 1 124 ? 10.344 4.004 -0.175 1 88.38 124 ALA A N 1
ATOM 949 C CA . ALA A 1 124 ? 11.781 3.828 0.012 1 88.38 124 ALA A CA 1
ATOM 950 C C . ALA A 1 124 ? 12.383 3.023 -1.132 1 88.38 124 ALA A C 1
ATOM 952 O O . ALA A 1 124 ? 13.453 3.365 -1.642 1 88.38 124 ALA A O 1
ATOM 953 N N . LYS A 1 125 ? 11.719 1.99 -1.492 1 87.5 125 LYS A N 1
ATOM 954 C CA . LYS A 1 125 ? 12.18 1.168 -2.607 1 87.5 125 LYS A CA 1
ATOM 955 C C . LYS A 1 125 ? 12.203 1.968 -3.906 1 87.5 125 LYS A C 1
ATOM 957 O O . LYS A 1 125 ? 13.141 1.841 -4.703 1 87.5 125 LYS A O 1
ATOM 962 N N . LYS A 1 126 ? 11.258 2.746 -4.059 1 85.88 126 LYS A N 1
ATOM 963 C CA . LYS A 1 126 ? 11.18 3.604 -5.238 1 85.88 126 LYS A CA 1
ATOM 964 C C . LYS A 1 126 ? 12.352 4.578 -5.289 1 85.88 126 LYS A C 1
ATOM 966 O O . LYS A 1 126 ? 12.922 4.812 -6.355 1 85.88 126 LYS A O 1
ATOM 971 N N . ALA A 1 127 ? 12.633 5.113 -4.223 1 81.19 127 ALA A N 1
ATOM 972 C CA . ALA A 1 127 ? 13.711 6.098 -4.133 1 81.19 127 ALA A CA 1
ATOM 973 C C . ALA A 1 127 ? 15.062 5.461 -4.438 1 81.19 127 ALA A C 1
ATOM 975 O O . ALA A 1 127 ? 15.953 6.117 -4.984 1 81.19 127 ALA A O 1
ATOM 976 N N . GLN A 1 128 ? 15.141 4.18 -4.121 1 78.38 128 GLN A N 1
ATOM 977 C CA . GLN A 1 128 ? 16.391 3.477 -4.352 1 78.38 128 GLN A CA 1
ATOM 978 C C . GLN A 1 128 ? 16.547 3.096 -5.824 1 78.38 128 GLN A C 1
ATOM 980 O O . GLN A 1 128 ? 17.672 2.934 -6.312 1 78.38 128 GLN A O 1
ATOM 985 N N . SER A 1 129 ? 15.398 2.785 -6.375 1 69.44 129 SER A N 1
ATOM 986 C CA . SER A 1 129 ? 15.445 2.355 -7.77 1 69.44 129 SER A CA 1
ATOM 987 C C . SER A 1 129 ? 15.555 3.551 -8.711 1 69.44 129 SER A C 1
ATOM 989 O O . SER A 1 129 ? 15.805 3.385 -9.906 1 69.44 129 SER A O 1
ATOM 991 N N . ALA A 1 130 ? 15.203 4.723 -8.219 1 61.38 130 ALA A N 1
ATOM 992 C CA . ALA A 1 130 ? 15.289 5.895 -9.086 1 61.38 130 ALA A CA 1
ATOM 993 C C . ALA A 1 130 ? 16.734 6.172 -9.492 1 61.38 130 ALA A C 1
ATOM 995 O O . ALA A 1 130 ? 17.656 6.051 -8.672 1 61.38 130 ALA A O 1
ATOM 996 N N . PRO A 1 131 ? 16.828 6.098 -10.852 1 57.09 131 PRO A N 1
ATOM 997 C CA . PRO A 1 131 ? 18.188 6.402 -11.297 1 57.09 131 PRO A CA 1
ATOM 998 C C . PRO A 1 131 ? 18.781 7.641 -10.617 1 57.09 131 PRO A C 1
ATOM 1000 O O . PRO A 1 131 ? 18.031 8.531 -10.211 1 57.09 131 PRO A O 1
ATOM 1003 N N . PRO A 1 132 ? 19.953 7.512 -10.078 1 52.31 132 PRO A N 1
ATOM 1004 C CA . PRO A 1 132 ? 20.594 8.703 -9.516 1 52.31 132 PRO A CA 1
ATOM 1005 C C . PRO A 1 132 ? 20.344 9.953 -10.352 1 52.31 132 PRO A C 1
ATOM 1007 O O . PRO A 1 132 ? 20.297 9.883 -11.586 1 52.31 132 PRO A O 1
ATOM 1010 N N . LEU A 1 133 ? 19.516 10.883 -9.828 1 49.28 133 LEU A N 1
ATOM 1011 C CA . LEU A 1 133 ? 19.375 12.148 -10.531 1 49.28 133 LEU A CA 1
ATOM 1012 C C . LEU A 1 133 ? 20.672 12.523 -11.242 1 49.28 133 LEU A C 1
ATOM 1014 O O . LEU A 1 133 ? 21.75 12.312 -10.703 1 49.28 133 LEU A O 1
ATOM 1018 N N . PRO A 1 134 ? 20.531 12.625 -12.5 1 52.84 134 PRO A N 1
ATOM 1019 C CA . PRO A 1 134 ? 21.766 13.102 -13.133 1 52.84 134 PRO A CA 1
ATOM 1020 C C . PRO A 1 134 ? 22.422 14.234 -12.344 1 52.84 134 PRO A C 1
ATOM 1022 O O . PRO A 1 134 ? 21.734 15 -11.656 1 52.84 134 PRO A O 1
ATOM 1025 N N . PRO A 1 135 ? 23.672 14.055 -12.086 1 50.56 135 PRO A N 1
ATOM 1026 C CA . PRO A 1 135 ? 24.359 15.18 -11.438 1 50.56 135 PRO A CA 1
ATOM 1027 C C . PRO A 1 135 ? 23.953 16.531 -12.023 1 50.56 135 PRO A C 1
ATOM 1029 O O . PRO A 1 135 ? 23.609 16.625 -13.203 1 50.56 135 PRO A O 1
ATOM 1032 N N . PRO A 1 136 ? 23.438 17.375 -11.188 1 46.78 136 PRO A N 1
ATOM 1033 C CA . PRO A 1 136 ? 23.078 18.688 -11.742 1 46.78 136 PRO A CA 1
ATOM 1034 C C . PRO A 1 136 ? 24.047 19.156 -12.828 1 46.78 136 PRO A C 1
ATOM 1036 O O . PRO A 1 136 ? 25.266 19.078 -12.641 1 46.78 136 PRO A O 1
ATOM 1039 N N . SER A 1 137 ? 23.562 19.031 -14.023 1 42.56 137 SER A N 1
ATOM 1040 C CA . SER A 1 137 ? 24.391 19.625 -15.07 1 42.56 137 SER A CA 1
ATOM 1041 C C . SER A 1 137 ? 24.875 21.016 -14.68 1 42.56 137 SER A C 1
ATOM 1043 O O . SER A 1 137 ? 24.078 21.859 -14.266 1 42.56 137 SER A O 1
ATOM 1045 N N . ARG A 1 138 ? 26.062 21.078 -14.172 1 44.94 138 ARG A N 1
ATOM 1046 C CA . ARG A 1 138 ? 26.719 22.375 -14.055 1 44.94 138 ARG A CA 1
ATOM 1047 C C . ARG A 1 138 ? 26.484 23.234 -15.297 1 44.94 138 ARG A C 1
ATOM 1049 O O . ARG A 1 138 ? 26.891 22.844 -16.406 1 44.94 138 ARG A O 1
ATOM 1056 N N . LEU A 1 139 ? 25.406 24.031 -15.359 1 34.41 139 LEU A N 1
ATOM 1057 C CA . LEU A 1 139 ? 25.547 25.109 -16.328 1 34.41 139 LEU A CA 1
ATOM 1058 C C . LEU A 1 139 ? 26.781 25.953 -16.016 1 34.41 139 LEU A C 1
ATOM 1060 O O . LEU A 1 139 ? 27.062 26.266 -14.859 1 34.41 139 LEU A O 1
ATOM 1064 N N . MET B 1 1 ? -5.188 -26.75 2.113 1 27.69 1 MET B N 1
ATOM 1065 C CA . MET B 1 1 ? -4.328 -26.828 3.289 1 27.69 1 MET B CA 1
ATOM 1066 C C . MET B 1 1 ? -2.941 -26.266 2.996 1 27.69 1 MET B C 1
ATOM 1068 O O . MET B 1 1 ? -2.088 -26.219 3.883 1 27.69 1 MET B O 1
ATOM 1072 N N . CYS B 1 2 ? -2.611 -26.203 1.64 1 38.59 2 CYS B N 1
ATOM 1073 C CA . CYS B 1 2 ? -1.273 -25.891 1.151 1 38.59 2 CYS B CA 1
ATOM 1074 C C . CYS B 1 2 ? -0.979 -24.406 1.28 1 38.59 2 CYS B C 1
ATOM 1076 O O . CYS B 1 2 ? 0.174 -24 1.468 1 38.59 2 CYS B O 1
ATOM 1078 N N . MET B 1 3 ? -2.064 -23.688 1.091 1 42.25 3 MET B N 1
ATOM 1079 C CA . MET B 1 3 ? -1.779 -22.266 1.129 1 42.25 3 MET B CA 1
ATOM 1080 C C . MET B 1 3 ? -1.205 -21.859 2.482 1 42.25 3 MET B C 1
ATOM 1082 O O . MET B 1 3 ? -0.485 -20.859 2.584 1 42.25 3 MET B O 1
ATOM 1086 N N . ARG B 1 4 ? -1.602 -22.609 3.523 1 44.12 4 ARG B N 1
ATOM 1087 C CA . ARG B 1 4 ? -1.176 -22.25 4.875 1 44.12 4 ARG B CA 1
ATOM 1088 C C . ARG B 1 4 ? 0.302 -22.578 5.082 1 44.12 4 ARG B C 1
ATOM 1090 O O . ARG B 1 4 ? 0.992 -21.875 5.832 1 44.12 4 ARG B O 1
ATOM 1097 N N . ARG B 1 5 ? 0.738 -23.562 4.531 1 44.09 5 ARG B N 1
ATOM 1098 C CA . ARG B 1 5 ? 2.098 -24 4.828 1 44.09 5 ARG B CA 1
ATOM 1099 C C . ARG B 1 5 ? 3.121 -23 4.293 1 44.09 5 ARG B C 1
ATOM 1101 O O . ARG B 1 5 ? 4.172 -22.797 4.902 1 44.09 5 ARG B O 1
ATOM 1108 N N . HIS B 1 6 ? 2.785 -22.531 3.252 1 43.78 6 HIS B N 1
ATOM 1109 C CA . HIS B 1 6 ? 3.785 -21.688 2.611 1 43.78 6 HIS B CA 1
ATOM 1110 C C . HIS B 1 6 ? 3.861 -20.328 3.287 1 43.78 6 HIS B C 1
ATOM 1112 O O . HIS B 1 6 ? 4.914 -19.672 3.273 1 43.78 6 HIS B O 1
ATOM 1118 N N . LEU B 1 7 ? 2.773 -19.984 3.867 1 44.97 7 LEU B N 1
ATOM 1119 C CA . LEU B 1 7 ? 2.814 -18.75 4.645 1 44.97 7 LEU B CA 1
ATOM 1120 C C . LEU B 1 7 ? 3.662 -18.938 5.898 1 44.97 7 LEU B C 1
ATOM 1122 O O . LEU B 1 7 ? 4.156 -17.953 6.461 1 44.97 7 LEU B O 1
ATOM 1126 N N . SER B 1 8 ? 3.758 -20.172 6.332 1 38.16 8 SER B N 1
ATOM 1127 C CA . SER B 1 8 ? 4.527 -20.422 7.543 1 38.16 8 SER B CA 1
ATOM 1128 C C . SER B 1 8 ? 6.012 -20.141 7.32 1 38.16 8 SER B C 1
ATOM 1130 O O . SER B 1 8 ? 6.766 -19.969 8.281 1 38.16 8 SER B O 1
ATOM 1132 N N . SER B 1 9 ? 6.387 -20.375 6.145 1 35.41 9 SER B N 1
ATOM 1133 C CA . SER B 1 9 ? 7.832 -20.297 5.977 1 35.41 9 SER B CA 1
ATOM 1134 C C . SER B 1 9 ? 8.297 -18.844 5.918 1 35.41 9 SER B C 1
ATOM 1136 O O . SER B 1 9 ? 9.5 -18.562 5.875 1 35.41 9 SER B O 1
ATOM 1138 N N . LEU B 1 10 ? 7.43 -18.062 5.559 1 35.91 10 LEU B N 1
ATOM 1139 C CA . LEU B 1 10 ? 7.859 -16.672 5.574 1 35.91 10 LEU B CA 1
ATOM 1140 C C . LEU B 1 10 ? 7.922 -16.125 7 1 35.91 10 LEU B C 1
ATOM 1142 O O . LEU B 1 10 ? 7.668 -14.945 7.234 1 35.91 10 LEU B O 1
ATOM 1146 N N . ALA B 1 11 ? 7.848 -17.016 7.969 1 31.53 11 ALA B N 1
ATOM 1147 C CA . ALA B 1 11 ? 7.883 -16.625 9.375 1 31.53 11 ALA B CA 1
ATOM 1148 C C . ALA B 1 11 ? 9.203 -15.93 9.719 1 31.53 11 ALA B C 1
ATOM 1150 O O . ALA B 1 11 ? 10.273 -16.391 9.32 1 31.53 11 ALA B O 1
ATOM 1151 N N . ALA B 1 12 ? 9.047 -14.719 10.188 1 34.53 12 ALA B N 1
ATOM 1152 C CA . ALA B 1 12 ? 10.086 -13.805 10.664 1 34.53 12 ALA B CA 1
ATOM 1153 C C . ALA B 1 12 ? 11.102 -14.531 11.539 1 34.53 12 ALA B C 1
ATOM 1155 O O . ALA B 1 12 ? 10.734 -15.414 12.312 1 34.53 12 ALA B O 1
ATOM 1156 N N . PRO B 1 13 ? 12.359 -14.461 11.164 1 32.94 13 PRO B N 1
ATOM 1157 C CA . PRO B 1 13 ? 13.359 -14.992 12.102 1 32.94 13 PRO B CA 1
ATOM 1158 C C . PRO B 1 13 ? 13.133 -14.516 13.531 1 32.94 13 PRO B C 1
ATOM 1160 O O . PRO B 1 13 ? 12.852 -13.336 13.766 1 32.94 13 PRO B O 1
ATOM 1163 N N . THR B 1 14 ? 12.625 -15.375 14.398 1 33.16 14 THR B N 1
ATOM 1164 C CA . THR B 1 14 ? 12.438 -15.156 15.828 1 33.16 14 THR B CA 1
ATOM 1165 C C . THR B 1 14 ? 13.703 -14.586 16.469 1 33.16 14 THR B C 1
ATOM 1167 O O . THR B 1 14 ? 14.766 -15.203 16.391 1 33.16 14 THR B O 1
ATOM 1170 N N . CYS B 1 15 ? 13.844 -13.305 16.453 1 32.44 15 CYS B N 1
ATOM 1171 C CA . CYS B 1 15 ? 14.914 -12.703 17.234 1 32.44 15 CYS B CA 1
ATOM 1172 C C . CYS B 1 15 ? 14.953 -13.281 18.641 1 32.44 15 CYS B C 1
ATOM 1174 O O . CYS B 1 15 ? 13.969 -13.203 19.391 1 32.44 15 CYS B O 1
ATOM 1176 N N . GLN B 1 16 ? 15.648 -14.359 18.812 1 29.77 16 GLN B N 1
ATOM 1177 C CA . GLN B 1 16 ? 15.977 -14.914 20.109 1 29.77 16 GLN B CA 1
ATOM 1178 C C . GLN B 1 16 ? 16.484 -13.828 21.062 1 29.77 16 GLN B C 1
ATOM 1180 O O . GLN B 1 16 ? 17.531 -13.227 20.812 1 29.77 16 GLN B O 1
ATOM 1185 N N . ALA B 1 17 ? 15.617 -13.133 21.828 1 30.45 17 ALA B N 1
ATOM 1186 C CA . ALA B 1 17 ? 15.953 -12.148 22.859 1 30.45 17 ALA B CA 1
ATOM 1187 C C . ALA B 1 17 ? 16.875 -12.75 23.922 1 30.45 17 ALA B C 1
ATOM 1189 O O . ALA B 1 17 ? 16.609 -13.859 24.406 1 30.45 17 ALA B O 1
ATOM 1190 N N . PRO B 1 18 ? 18.109 -12.359 23.938 1 28.81 18 PRO B N 1
ATOM 1191 C CA . PRO B 1 18 ? 18.984 -12.836 25.016 1 28.81 18 PRO B CA 1
ATOM 1192 C C . PRO B 1 18 ? 18.422 -12.57 26.406 1 28.81 18 PRO B C 1
ATOM 1194 O O . PRO B 1 18 ? 17.578 -11.68 26.578 1 28.81 18 PRO B O 1
ATOM 1197 N N . ALA B 1 19 ? 18.609 -13.672 27.359 1 32.31 19 ALA B N 1
ATOM 1198 C CA . ALA B 1 19 ? 18.203 -13.812 28.75 1 32.31 19 ALA B CA 1
ATOM 1199 C C . ALA B 1 19 ? 18.641 -12.602 29.562 1 32.31 19 ALA B C 1
ATOM 1201 O O . ALA B 1 19 ? 19.812 -12.188 29.5 1 32.31 19 ALA B O 1
ATOM 1202 N N . SER B 1 20 ? 17.609 -11.766 29.906 1 30.53 20 SER B N 1
ATOM 1203 C CA . SER B 1 20 ? 17.656 -10.602 30.781 1 30.53 20 SER B CA 1
ATOM 1204 C C . SER B 1 20 ? 18.312 -10.938 32.125 1 30.53 20 SER B C 1
ATOM 1206 O O . SER B 1 20 ? 18.062 -12 32.688 1 30.53 20 SER B O 1
ATOM 1208 N N . LYS B 1 21 ? 19.547 -10.477 32.406 1 32.88 21 LYS B N 1
ATOM 1209 C CA . LYS B 1 21 ? 20.266 -10.562 33.656 1 32.88 21 LYS B CA 1
ATOM 1210 C C . LYS B 1 21 ? 19.391 -10.086 34.812 1 32.88 21 LYS B C 1
ATOM 1212 O O . LYS B 1 21 ? 18.594 -9.148 34.656 1 32.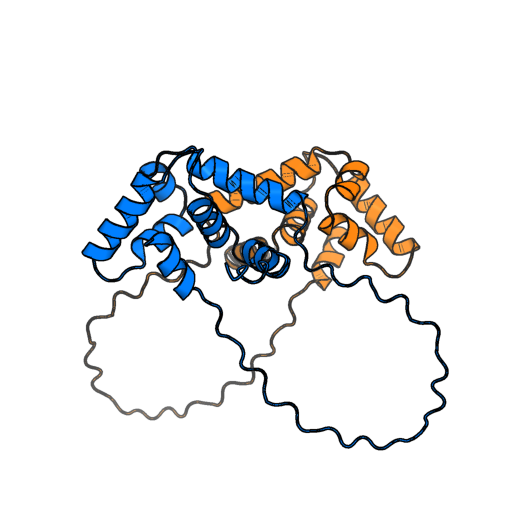88 21 LYS B O 1
ATOM 1217 N N . PRO B 1 22 ? 19.391 -10.844 35.938 1 34.88 22 PRO B N 1
ATOM 1218 C CA . PRO B 1 22 ? 18.609 -10.625 37.156 1 34.88 22 PRO B CA 1
ATOM 1219 C C . PRO B 1 22 ? 18.906 -9.273 37.812 1 34.88 22 PRO B C 1
ATOM 1221 O O . PRO B 1 22 ? 20.062 -8.945 38.062 1 34.88 22 PRO B O 1
ATOM 1224 N N . ARG B 1 23 ? 18.156 -8.266 37.5 1 31.88 23 ARG B N 1
ATOM 1225 C CA . ARG B 1 23 ? 18.375 -6.98 38.188 1 31.88 23 ARG B CA 1
ATOM 1226 C C . ARG B 1 23 ? 18.188 -7.113 39.688 1 31.88 23 ARG B C 1
ATOM 1228 O O . ARG B 1 23 ? 17.297 -7.832 40.156 1 31.88 23 ARG B O 1
ATOM 1235 N N . ARG B 1 24 ? 19.344 -6.988 40.438 1 28.45 24 ARG B N 1
ATOM 1236 C CA . ARG B 1 24 ? 19.422 -6.848 41.875 1 28.45 24 ARG B CA 1
ATOM 1237 C C . ARG B 1 24 ? 18.531 -5.707 42.375 1 28.45 24 ARG B C 1
ATOM 1239 O O . ARG B 1 24 ? 18.453 -4.66 41.719 1 28.45 24 ARG B O 1
ATOM 1246 N N . ASP B 1 25 ? 17.656 -5.988 43.281 1 31.27 25 ASP B N 1
ATOM 1247 C CA . ASP B 1 25 ? 16.516 -5.371 43.969 1 31.27 25 ASP B CA 1
ATOM 1248 C C . ASP B 1 25 ? 16.953 -4.133 44.75 1 31.27 25 ASP B C 1
ATOM 1250 O O . ASP B 1 25 ? 17.156 -4.195 45.969 1 31.27 25 ASP B O 1
ATOM 1254 N N . GLY B 1 26 ? 18.188 -3.516 44.5 1 27.53 26 GLY B N 1
ATOM 1255 C CA . GLY B 1 26 ? 18.375 -2.615 45.625 1 27.53 26 GLY B CA 1
ATOM 1256 C C . GLY B 1 26 ? 17.281 -1.574 45.75 1 27.53 26 GLY B C 1
ATOM 1257 O O . GLY B 1 26 ? 16.609 -1.26 44.781 1 27.53 26 GLY B O 1
ATOM 1258 N N . GLY B 1 27 ? 16.734 -1.415 47 1 28.05 27 GLY B N 1
ATOM 1259 C CA . GLY B 1 27 ? 15.594 -0.813 47.656 1 28.05 27 GLY B CA 1
ATOM 1260 C C . GLY B 1 27 ? 15.57 0.701 47.562 1 28.05 27 GLY B C 1
ATOM 1261 O O . GLY B 1 27 ? 14.695 1.354 48.125 1 28.05 27 GLY B O 1
ATOM 1262 N N . GLN B 1 28 ? 16.641 1.268 47.031 1 28.48 28 GLN B N 1
ATOM 1263 C CA . GLN B 1 28 ? 16.609 2.621 47.594 1 28.48 28 GLN B CA 1
ATOM 1264 C C . GLN B 1 28 ? 15.344 3.357 47.156 1 28.48 28 GLN B C 1
ATOM 1266 O O . GLN B 1 28 ? 14.875 3.199 46.031 1 28.48 28 GLN B O 1
ATOM 1271 N N . GLU B 1 29 ? 14.719 3.85 48.125 1 32.94 29 GLU B N 1
ATOM 1272 C CA . GLU B 1 29 ? 13.453 4.566 48.281 1 32.94 29 GLU B CA 1
ATOM 1273 C C . GLU B 1 29 ? 13.484 5.898 47.531 1 32.94 29 GLU B C 1
ATOM 1275 O O . GLU B 1 29 ? 14.188 6.828 47.938 1 32.94 29 GLU B O 1
ATOM 1280 N N . ASP B 1 30 ? 14.047 5.953 46.344 1 32.06 30 ASP B N 1
ATOM 1281 C CA . ASP B 1 30 ? 14.211 7.312 45.844 1 32.06 30 ASP B CA 1
ATOM 1282 C C . ASP B 1 30 ? 12.859 8 45.656 1 32.06 30 ASP B C 1
ATOM 1284 O O . ASP B 1 30 ? 11.883 7.359 45.281 1 32.06 30 ASP B O 1
ATOM 1288 N N . ALA B 1 31 ? 12.672 9.062 46.531 1 40.47 31 ALA B N 1
ATOM 1289 C CA . ALA B 1 31 ? 11.586 10.039 46.531 1 40.47 31 ALA B CA 1
ATOM 1290 C C . ALA B 1 31 ? 11.305 10.562 45.125 1 40.47 31 ALA B C 1
ATOM 1292 O O . ALA B 1 31 ? 12.141 11.242 44.531 1 40.47 31 ALA B O 1
ATOM 1293 N N . SER B 1 32 ? 10.82 9.672 44.312 1 36.69 32 SER B N 1
ATOM 1294 C CA . SER B 1 32 ? 10.625 9.977 42.906 1 36.69 32 SER B CA 1
ATOM 1295 C C . SER B 1 32 ? 9.602 11.094 42.719 1 36.69 32 SER B C 1
ATOM 1297 O O . SER B 1 32 ? 8.453 10.969 43.125 1 36.69 32 SER B O 1
ATOM 1299 N N . GLY B 1 33 ? 10.062 12.367 43.062 1 33.91 33 GLY B N 1
ATOM 1300 C CA . GLY B 1 33 ? 9.227 13.469 42.625 1 33.91 33 GLY B CA 1
ATOM 1301 C C . GLY B 1 33 ? 8.617 13.242 41.25 1 33.91 33 GLY B C 1
ATOM 1302 O O . GLY B 1 33 ? 9.328 12.93 40.312 1 33.91 33 GLY B O 1
ATOM 1303 N N . GLN B 1 34 ? 7.367 12.781 41.281 1 34.22 34 GLN B N 1
ATOM 1304 C CA . GLN B 1 34 ? 6.539 12.477 40.094 1 34.22 34 GLN B CA 1
ATOM 1305 C C . GLN B 1 34 ? 6.434 13.688 39.188 1 34.22 34 GLN B C 1
ATOM 1307 O O . GLN B 1 34 ? 5.867 14.719 39.562 1 34.22 34 GLN B O 1
ATOM 1312 N N . GLY B 1 35 ? 7.582 14.172 38.594 1 35.31 35 GLY B N 1
ATOM 1313 C CA . GLY B 1 35 ? 7.41 15.148 37.531 1 35.31 35 GLY B CA 1
ATOM 1314 C C . GLY B 1 35 ? 6.207 14.859 36.656 1 35.31 35 GLY B C 1
ATOM 1315 O O . GLY B 1 35 ? 5.672 13.75 36.656 1 35.31 35 GLY B O 1
ATOM 1316 N N . PRO B 1 36 ? 5.441 16.016 36.312 1 39.28 36 PRO B N 1
ATOM 1317 C CA . PRO B 1 36 ? 4.262 15.789 35.469 1 39.28 36 PRO B CA 1
ATOM 1318 C C . PRO B 1 36 ? 4.5 14.734 34.406 1 39.28 36 PRO B C 1
ATOM 1320 O O . PRO B 1 36 ? 5.633 14.555 33.938 1 39.28 36 PRO B O 1
ATOM 1323 N N . GLU B 1 37 ? 3.779 13.648 34.562 1 36.44 37 GLU B N 1
ATOM 1324 C CA . GLU B 1 37 ? 3.783 12.609 33.531 1 36.44 37 GLU B CA 1
ATOM 1325 C C . GLU B 1 37 ? 3.76 13.219 32.156 1 36.44 37 GLU B C 1
ATOM 1327 O O . GLU B 1 37 ? 2.926 14.078 31.844 1 36.44 37 GLU B O 1
ATOM 1332 N N . ALA B 1 38 ? 4.887 13.539 31.609 1 40.06 38 ALA B N 1
ATOM 1333 C CA . ALA B 1 38 ? 4.898 13.836 30.172 1 40.06 38 ALA B CA 1
ATOM 1334 C C . ALA B 1 38 ? 3.775 13.102 29.453 1 40.06 38 ALA B C 1
ATOM 1336 O O . ALA B 1 38 ? 3.627 11.883 29.594 1 40.06 38 ALA B O 1
ATOM 1337 N N . GLU B 1 39 ? 2.574 13.719 29.422 1 40.38 39 GLU B N 1
ATOM 1338 C CA . GLU B 1 39 ? 1.579 13.133 28.531 1 40.38 39 GLU B CA 1
ATOM 1339 C C . GLU B 1 39 ? 2.238 12.484 27.312 1 40.38 39 GLU B C 1
ATOM 1341 O O . GLU B 1 39 ? 2.893 13.156 26.516 1 40.38 39 GLU B O 1
ATOM 1346 N N . GLY B 1 40 ? 2.705 11.312 27.484 1 36.62 40 GLY B N 1
ATOM 1347 C CA . GLY B 1 40 ? 3.367 10.453 26.516 1 36.62 40 GLY B CA 1
ATOM 1348 C C . GLY B 1 40 ? 2.846 10.625 25.094 1 36.62 40 GLY B C 1
ATOM 1349 O O . GLY B 1 40 ? 1.679 10.969 24.906 1 36.62 40 GLY B O 1
ATOM 1350 N N . MET B 1 41 ? 3.678 11.141 24.156 1 41.91 41 MET B N 1
ATOM 1351 C CA . MET B 1 41 ? 3.248 11.023 22.766 1 41.91 41 MET B CA 1
ATOM 1352 C C . MET B 1 41 ? 2.32 9.828 22.578 1 41.91 41 MET B C 1
ATOM 1354 O O . MET B 1 41 ? 2.551 8.766 23.156 1 41.91 41 MET B O 1
ATOM 1358 N N . PRO B 1 42 ? 1.02 10.125 22.453 1 44.91 42 PRO B N 1
ATOM 1359 C CA . PRO B 1 42 ? 0.24 8.906 22.219 1 44.91 42 PRO B CA 1
ATOM 1360 C C . PRO B 1 42 ? 1.051 7.805 21.531 1 44.91 42 PRO B C 1
ATOM 1362 O O . PRO B 1 42 ? 2.006 8.102 20.812 1 44.91 42 PRO B O 1
ATOM 1365 N N . PRO B 1 43 ? 1.091 6.684 22.094 1 44.53 43 PRO B N 1
ATOM 1366 C CA . PRO B 1 43 ? 1.822 5.562 21.5 1 44.53 43 PRO B CA 1
ATOM 1367 C C . PRO B 1 43 ? 1.737 5.551 19.969 1 44.53 43 PRO B C 1
ATOM 1369 O O . PRO B 1 43 ? 0.759 6.039 19.406 1 44.53 43 PRO B O 1
ATOM 1372 N N . ILE B 1 44 ? 2.84 5.781 19.297 1 48.38 44 ILE B N 1
ATOM 1373 C CA . ILE B 1 44 ? 2.869 5.523 17.859 1 48.38 44 ILE B CA 1
ATOM 1374 C C . ILE B 1 44 ? 1.936 4.359 17.531 1 48.38 44 ILE B C 1
ATOM 1376 O O . ILE B 1 44 ? 2.174 3.225 17.953 1 48.38 44 ILE B O 1
ATOM 1380 N N . ASP B 1 45 ? 0.642 4.625 17.656 1 57.22 45 ASP B N 1
ATOM 1381 C CA . ASP B 1 45 ? -0.406 3.652 17.359 1 57.22 45 ASP B CA 1
ATOM 1382 C C . ASP B 1 45 ? -0.045 2.818 16.125 1 57.22 45 ASP B C 1
ATOM 1384 O O . ASP B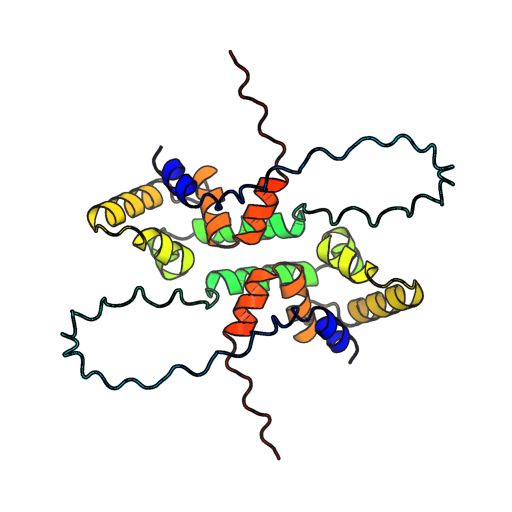 1 45 ? 0.11 3.357 15.031 1 57.22 45 ASP B O 1
ATOM 1388 N N . ASP B 1 46 ? 0.65 1.702 16.406 1 64.94 46 ASP B N 1
ATOM 1389 C CA . ASP B 1 46 ? 1.152 0.699 15.469 1 64.94 46 ASP B CA 1
ATOM 1390 C C . ASP B 1 46 ? 0.025 0.143 14.602 1 64.94 46 ASP B C 1
ATOM 1392 O O . ASP B 1 46 ? 0.25 -0.745 13.773 1 64.94 46 ASP B O 1
ATOM 1396 N N . GLU B 1 47 ? -1.145 0.775 14.836 1 77.69 47 GLU B N 1
ATOM 1397 C CA . GLU B 1 47 ? -2.27 0.2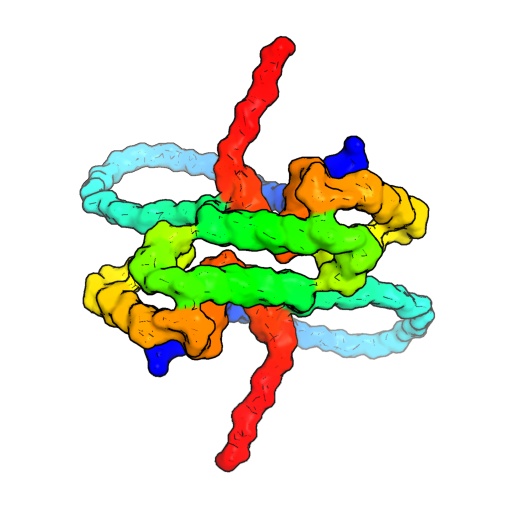36 14.07 1 77.69 47 GLU B CA 1
ATOM 1398 C C . GLU B 1 47 ? -2.328 0.838 12.672 1 77.69 47 GLU B C 1
ATOM 1400 O O . GLU B 1 47 ? -2.049 2.025 12.492 1 77.69 47 GLU B O 1
ATOM 1405 N N . VAL B 1 48 ? -2.611 -0.049 11.781 1 81.75 48 VAL B N 1
ATOM 1406 C CA . VAL B 1 48 ? -2.729 0.417 10.406 1 81.75 48 VAL B CA 1
ATOM 1407 C C . VAL B 1 48 ? -3.969 1.296 10.266 1 81.75 48 VAL B C 1
ATOM 1409 O O . VAL B 1 48 ? -5.051 0.935 10.734 1 81.75 48 VAL B O 1
ATOM 1412 N N . ASP B 1 49 ? -3.805 2.334 9.703 1 89.06 49 ASP B N 1
ATOM 1413 C CA . ASP B 1 49 ? -4.879 3.283 9.438 1 89.06 49 ASP B CA 1
ATOM 1414 C C . ASP B 1 49 ? -5.918 2.682 8.492 1 89.06 49 ASP B C 1
ATOM 1416 O O . ASP B 1 49 ? -5.57 1.979 7.543 1 89.06 49 ASP B O 1
ATOM 1420 N N . GLU B 1 50 ? -7.164 3 8.797 1 90.75 50 GLU B N 1
ATOM 1421 C CA . GLU B 1 50 ? -8.266 2.457 8.008 1 90.75 50 GLU B CA 1
ATOM 1422 C C . GLU B 1 50 ? -8.148 2.855 6.543 1 90.75 50 GLU B C 1
ATOM 1424 O O . GLU B 1 50 ? -8.445 2.059 5.652 1 90.75 50 GLU B O 1
ATOM 1429 N N . PHE B 1 51 ? -7.75 4.07 6.316 1 94.88 51 PHE B N 1
ATOM 1430 C CA . PHE B 1 51 ? -7.613 4.539 4.941 1 94.88 51 PHE B CA 1
ATOM 1431 C C . PHE B 1 51 ? -6.613 3.684 4.176 1 94.88 51 PHE B C 1
ATOM 1433 O O . PHE B 1 51 ? -6.875 3.268 3.047 1 94.88 51 PHE B O 1
ATOM 1440 N N . VAL B 1 52 ? -5.551 3.445 4.801 1 94.88 52 VAL B N 1
ATOM 1441 C CA . VAL B 1 52 ? -4.508 2.629 4.188 1 94.88 52 VAL B CA 1
ATOM 1442 C C . VAL B 1 52 ? -5.023 1.207 3.975 1 94.88 52 VAL B C 1
ATOM 1444 O O . VAL B 1 52 ? -4.859 0.634 2.896 1 94.88 52 VAL B O 1
ATOM 1447 N N . GLN B 1 53 ? -5.695 0.698 4.949 1 94.38 53 GLN B N 1
ATOM 1448 C CA . GLN B 1 53 ? -6.191 -0.673 4.887 1 94.38 53 GLN B CA 1
ATOM 1449 C C . GLN B 1 53 ? -7.18 -0.849 3.734 1 94.38 53 GLN B C 1
ATOM 1451 O O . GLN B 1 53 ? -7.137 -1.855 3.023 1 94.38 53 GLN B O 1
ATOM 1456 N N . VAL B 1 54 ? -8.023 0.066 3.588 1 96.5 54 VAL B N 1
ATOM 1457 C CA . VAL B 1 54 ? -9.023 -0.005 2.525 1 96.5 54 VAL B CA 1
ATOM 1458 C C . VAL B 1 54 ? -8.336 0.019 1.164 1 96.5 54 VAL B C 1
ATOM 1460 O O . VAL B 1 54 ? -8.703 -0.732 0.26 1 96.5 54 VAL B O 1
ATOM 1463 N N . ASN B 1 55 ? -7.344 0.838 1.04 1 96.81 55 ASN B N 1
ATOM 1464 C CA . ASN B 1 55 ? -6.656 0.943 -0.243 1 96.81 55 ASN B CA 1
ATOM 1465 C C . ASN B 1 55 ? -5.832 -0.304 -0.541 1 96.81 55 ASN B C 1
ATOM 1467 O O . ASN B 1 55 ? -5.707 -0.711 -1.697 1 96.81 55 ASN B O 1
ATOM 1471 N N . VAL B 1 56 ? -5.27 -0.936 0.452 1 96.75 56 VAL B N 1
ATOM 1472 C CA . VAL B 1 56 ? -4.566 -2.205 0.296 1 96.75 56 VAL B CA 1
ATOM 1473 C C . VAL B 1 56 ? -5.547 -3.287 -0.155 1 96.75 56 VAL B C 1
ATOM 1475 O O . VAL B 1 56 ? -5.27 -4.031 -1.1 1 96.75 56 VAL B O 1
ATOM 1478 N N . SER B 1 57 ? -6.691 -3.34 0.469 1 97.06 57 SER B N 1
ATOM 1479 C CA . SER B 1 57 ? -7.723 -4.305 0.108 1 97.06 57 SER B CA 1
ATOM 1480 C C . SER B 1 57 ? -8.203 -4.098 -1.325 1 97.06 57 SER B C 1
ATOM 1482 O O . SER B 1 57 ? -8.438 -5.062 -2.053 1 97.06 57 SER B O 1
ATOM 1484 N N . GLU B 1 58 ? -8.297 -2.855 -1.669 1 98 58 GLU B N 1
ATOM 1485 C CA . GLU B 1 58 ? -8.734 -2.543 -3.027 1 98 58 GLU B CA 1
ATOM 1486 C C . GLU B 1 58 ? -7.695 -2.99 -4.055 1 98 58 GLU B C 1
ATOM 1488 O O . GLU B 1 58 ? -8.055 -3.443 -5.145 1 98 58 GLU B O 1
ATOM 1493 N N . ALA B 1 59 ? -6.461 -2.82 -3.75 1 97.94 59 ALA B N 1
ATOM 1494 C CA . ALA B 1 59 ? -5.406 -3.293 -4.645 1 97.94 59 ALA B CA 1
ATOM 1495 C C . ALA B 1 59 ? -5.504 -4.801 -4.859 1 97.94 59 ALA B C 1
ATOM 1497 O O . ALA B 1 59 ? -5.371 -5.281 -5.988 1 97.94 59 ALA B O 1
ATOM 1498 N N . VAL B 1 60 ? -5.762 -5.484 -3.775 1 98.31 60 VAL B N 1
ATOM 1499 C CA . VAL B 1 60 ? -5.918 -6.934 -3.85 1 98.31 60 VAL B CA 1
ATOM 1500 C C . VAL B 1 60 ? -7.141 -7.277 -4.699 1 98.31 60 VAL B C 1
ATOM 1502 O O . VAL B 1 60 ? -7.086 -8.172 -5.547 1 98.31 60 VAL B O 1
ATOM 1505 N N . ASP B 1 61 ? -8.219 -6.562 -4.52 1 98.62 61 ASP B N 1
ATOM 1506 C CA . ASP B 1 61 ? -9.43 -6.773 -5.309 1 98.62 61 ASP B CA 1
ATOM 1507 C C . ASP B 1 61 ? -9.156 -6.559 -6.797 1 98.62 61 ASP B C 1
ATOM 1509 O O . ASP B 1 61 ? -9.641 -7.324 -7.633 1 98.62 61 ASP B O 1
ATOM 1513 N N . LYS B 1 62 ? -8.398 -5.539 -7.121 1 98.31 62 LYS B N 1
ATOM 1514 C CA . LYS B 1 62 ? -8.047 -5.25 -8.508 1 98.31 62 LYS B CA 1
ATOM 1515 C C . LYS B 1 62 ? -7.258 -6.395 -9.133 1 98.31 62 LYS B C 1
ATOM 1517 O O . LYS B 1 62 ? -7.5 -6.777 -10.273 1 98.31 62 LYS B O 1
ATOM 1522 N N . LEU B 1 63 ? -6.336 -6.891 -8.344 1 98.5 63 LEU B N 1
ATOM 1523 C CA . LEU B 1 63 ? -5.531 -8.008 -8.836 1 98.5 63 LEU B CA 1
ATOM 1524 C C . LEU B 1 63 ? -6.395 -9.242 -9.07 1 98.5 63 LEU B C 1
ATOM 1526 O O . LEU B 1 63 ? -6.273 -9.898 -10.102 1 98.5 63 LEU B O 1
ATOM 1530 N N . LEU B 1 64 ? -7.309 -9.523 -8.195 1 98.56 64 LEU B N 1
ATOM 1531 C CA . LEU B 1 64 ? -8.156 -10.719 -8.234 1 98.56 64 LEU B CA 1
ATOM 1532 C C . LEU B 1 64 ? -9.242 -10.578 -9.289 1 98.56 64 LEU B C 1
ATOM 1534 O O . LEU B 1 64 ? -9.898 -11.562 -9.648 1 98.56 64 LEU B O 1
ATOM 1538 N N . ALA B 1 65 ? -9.438 -9.383 -9.766 1 98.31 65 ALA B N 1
ATOM 1539 C CA . ALA B 1 65 ? -10.398 -9.156 -10.844 1 98.31 65 ALA B CA 1
ATOM 1540 C C . ALA B 1 65 ? -9.828 -9.594 -12.188 1 98.31 65 ALA B C 1
ATOM 1542 O O . ALA B 1 65 ? -10.57 -9.797 -13.148 1 98.31 65 ALA B O 1
ATOM 1543 N N . LEU B 1 66 ? -8.523 -9.695 -12.25 1 97.5 66 LEU B N 1
ATOM 1544 C CA . LEU B 1 66 ? -7.863 -10.211 -13.445 1 97.5 66 LEU B CA 1
ATOM 1545 C C . LEU B 1 66 ? -7.906 -11.734 -13.477 1 97.5 66 LEU B C 1
ATOM 1547 O O . LEU B 1 66 ? -8.148 -12.375 -12.445 1 97.5 66 LEU B O 1
ATOM 1551 N N . SER B 1 67 ? -7.684 -12.273 -14.734 1 98.06 67 SER B N 1
ATOM 1552 C CA . SER B 1 67 ? -7.41 -13.703 -14.758 1 98.06 67 SER B CA 1
ATOM 1553 C C . SER B 1 67 ? -6.086 -14.023 -14.07 1 98.06 67 SER B C 1
ATOM 1555 O O . SER B 1 67 ? -5.195 -13.18 -14.008 1 98.06 67 SER B O 1
ATOM 1557 N N . PHE B 1 68 ? -5.957 -15.234 -13.578 1 97.56 68 PHE B N 1
ATOM 1558 C CA . PHE B 1 68 ? -4.719 -15.609 -12.906 1 97.56 68 PHE B CA 1
ATOM 1559 C C . PHE B 1 68 ? -3.52 -15.398 -13.82 1 97.56 68 PHE B C 1
ATOM 1561 O O . PHE B 1 68 ? -2.48 -14.898 -13.375 1 97.56 68 PHE B O 1
ATOM 1568 N N . GLU B 1 69 ? -3.646 -15.742 -15.094 1 96.69 69 GLU B N 1
ATOM 1569 C CA . GLU B 1 69 ? -2.568 -15.57 -16.062 1 96.69 69 GLU B CA 1
ATOM 1570 C C . GLU B 1 69 ? -2.225 -14.094 -16.25 1 96.69 69 GLU B C 1
ATOM 1572 O O . GLU B 1 69 ? -1.05 -13.734 -16.312 1 96.69 69 GLU B O 1
ATOM 1577 N N . GLU B 1 70 ? -3.184 -13.273 -16.344 1 97.75 70 GLU B N 1
ATOM 1578 C CA . GLU B 1 70 ? -2.965 -11.836 -16.484 1 97.75 70 GLU B CA 1
ATOM 1579 C C . GLU B 1 70 ? -2.305 -11.266 -15.227 1 97.75 70 GLU B C 1
ATOM 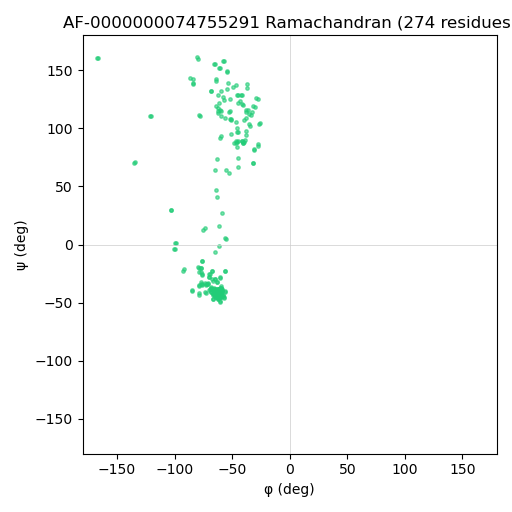1581 O O . GLU B 1 70 ? -1.411 -10.422 -15.32 1 97.75 70 GLU B O 1
ATOM 1586 N N . ALA B 1 71 ? -2.775 -11.734 -14.055 1 97.56 71 ALA B N 1
ATOM 1587 C CA . ALA B 1 71 ? -2.205 -11.281 -12.789 1 97.56 71 ALA B CA 1
ATOM 1588 C C . ALA B 1 71 ? -0.719 -11.617 -12.711 1 97.56 71 ALA B C 1
ATOM 1590 O O . ALA B 1 71 ? 0.082 -10.805 -12.242 1 97.56 71 ALA B O 1
ATOM 1591 N N . LEU B 1 72 ? -0.331 -12.781 -13.18 1 96.62 72 LEU B N 1
ATOM 1592 C CA . LEU B 1 72 ? 1.07 -13.188 -13.18 1 96.62 72 LEU B CA 1
ATOM 1593 C C . LEU B 1 72 ? 1.9 -12.273 -14.07 1 96.62 72 LEU B C 1
ATOM 1595 O O . LEU B 1 72 ? 3.064 -11.992 -13.773 1 96.62 72 LEU B O 1
ATOM 1599 N N . ARG B 1 73 ? 1.302 -11.789 -15.109 1 95.06 73 ARG B N 1
ATOM 1600 C CA . ARG B 1 73 ? 2.014 -10.906 -16.016 1 95.06 73 ARG B CA 1
ATOM 1601 C C . ARG B 1 73 ? 2.145 -9.5 -15.438 1 95.06 73 ARG B C 1
ATOM 1603 O O . ARG B 1 73 ? 3.18 -8.852 -15.594 1 95.06 73 ARG B O 1
ATOM 1610 N N . GLU B 1 74 ? 1.167 -9.102 -14.688 1 93.44 74 GLU B N 1
ATOM 1611 C CA . GLU B 1 74 ? 1.071 -7.711 -14.258 1 93.44 74 GLU B CA 1
ATOM 1612 C C . GLU B 1 74 ? 1.741 -7.5 -12.906 1 93.44 74 GLU B C 1
ATOM 1614 O O . GLU B 1 74 ? 2.119 -6.379 -12.562 1 93.44 74 GLU B O 1
ATOM 1619 N N . CYS B 1 75 ? 1.867 -8.57 -12.156 1 95.25 75 CYS B N 1
ATOM 1620 C CA . CYS B 1 75 ? 2.352 -8.43 -10.789 1 95.25 75 CYS B CA 1
ATOM 1621 C C . CYS B 1 75 ? 3.625 -9.242 -10.578 1 95.25 75 CYS B C 1
ATOM 1623 O O . CYS B 1 75 ? 3.572 -10.469 -10.461 1 95.25 75 CYS B O 1
ATOM 1625 N N . LYS B 1 76 ? 4.66 -8.562 -10.414 1 93.94 76 LYS B N 1
ATOM 1626 C CA . LYS B 1 76 ? 5.973 -9.188 -10.266 1 93.94 76 LYS B CA 1
ATOM 1627 C C . LYS B 1 76 ? 6.062 -9.984 -8.969 1 93.94 76 LYS B C 1
ATOM 1629 O O . LYS B 1 76 ? 6.645 -11.07 -8.938 1 93.94 76 LYS B O 1
ATOM 1634 N N . GLU B 1 77 ? 5.527 -9.406 -7.953 1 92.62 77 GLU B N 1
ATOM 1635 C CA . GLU B 1 77 ? 5.578 -10.07 -6.648 1 92.62 77 GLU B CA 1
ATOM 1636 C C . GLU B 1 77 ? 4.887 -11.43 -6.691 1 92.62 77 GLU B C 1
ATOM 1638 O O . GLU B 1 77 ? 5.402 -12.406 -6.148 1 92.62 77 GLU B O 1
ATOM 1643 N N . LEU B 1 78 ? 3.779 -11.477 -7.32 1 96 78 LEU B N 1
ATOM 1644 C CA . LEU B 1 78 ? 3.035 -12.719 -7.461 1 96 78 LEU B CA 1
ATOM 1645 C C . LEU B 1 78 ? 3.801 -13.719 -8.328 1 96 78 LEU B C 1
ATOM 1647 O O . LEU B 1 78 ? 3.924 -14.891 -7.9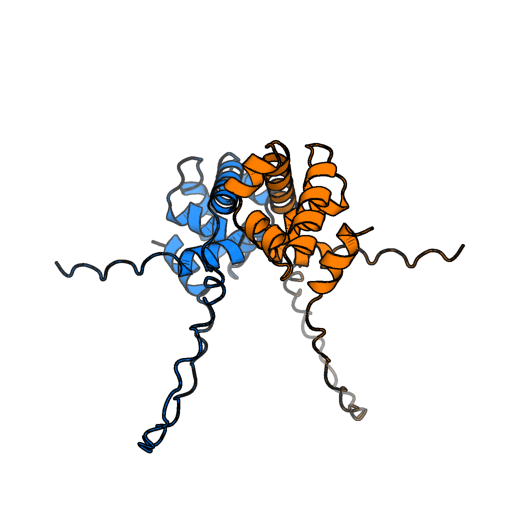65 1 96 78 LEU B O 1
ATOM 1651 N N . ARG B 1 79 ? 4.281 -13.195 -9.445 1 95.31 79 ARG B N 1
ATOM 1652 C CA . ARG B 1 79 ? 5.07 -14.039 -10.336 1 95.31 79 ARG B CA 1
ATOM 1653 C C . ARG B 1 79 ? 6.273 -14.633 -9.617 1 95.31 79 ARG B C 1
ATOM 1655 O O . ARG B 1 79 ? 6.539 -15.828 -9.727 1 95.31 79 ARG B O 1
ATOM 1662 N N . THR B 1 80 ? 6.969 -13.836 -8.875 1 93.56 80 THR B N 1
ATOM 1663 C CA . THR B 1 80 ? 8.148 -14.273 -8.133 1 93.56 80 THR B CA 1
ATOM 1664 C C . THR B 1 80 ? 7.773 -15.32 -7.086 1 93.56 80 THR B C 1
ATOM 1666 O O . THR B 1 80 ? 8.469 -16.328 -6.93 1 93.56 80 THR B O 1
ATOM 1669 N N . TYR B 1 81 ? 6.695 -15.102 -6.398 1 94.19 81 TYR B N 1
ATOM 1670 C CA . TYR B 1 81 ? 6.25 -16.031 -5.367 1 94.19 81 TYR B CA 1
ATOM 1671 C C . TYR B 1 81 ? 5.93 -17.391 -5.961 1 94.19 81 TYR B C 1
ATOM 1673 O O . TYR B 1 81 ? 6.379 -18.422 -5.453 1 94.19 81 TYR B O 1
ATOM 1681 N N . VAL B 1 82 ? 5.168 -17.375 -7.086 1 95.44 82 VAL B N 1
ATOM 1682 C CA . VAL B 1 82 ? 4.719 -18.609 -7.715 1 95.44 82 VAL B CA 1
ATOM 1683 C C . VAL B 1 82 ? 5.914 -19.359 -8.289 1 95.44 82 VAL B C 1
ATOM 1685 O O . VAL B 1 82 ? 5.906 -20.594 -8.359 1 95.44 82 VAL B O 1
ATOM 1688 N N . GLN B 1 83 ? 6.992 -18.656 -8.562 1 94.38 83 GLN B N 1
ATOM 1689 C CA . GLN B 1 83 ? 8.172 -19.25 -9.18 1 94.38 83 GLN B CA 1
ATOM 1690 C C . GLN B 1 83 ? 9.234 -19.578 -8.141 1 94.38 83 GLN B C 1
ATOM 1692 O O . GLN B 1 83 ? 10.289 -20.125 -8.461 1 94.38 83 GLN B O 1
ATOM 1697 N N . SER B 1 84 ? 9.008 -19.344 -6.918 1 92.44 84 SER B N 1
ATOM 1698 C CA . SER B 1 84 ? 10.016 -19.375 -5.859 1 92.44 84 SER B CA 1
ATOM 1699 C C . SER B 1 84 ? 10.43 -20.812 -5.547 1 92.44 84 SER B C 1
ATOM 1701 O O . SER B 1 84 ? 11.586 -21.062 -5.215 1 92.44 84 SER B O 1
ATOM 1703 N N . PRO B 1 85 ? 9.461 -21.828 -5.648 1 93.12 85 PRO B N 1
ATOM 1704 C CA . PRO B 1 85 ? 9.914 -23.203 -5.359 1 93.12 85 PRO B CA 1
ATOM 1705 C C . PRO B 1 85 ? 11.016 -23.672 -6.301 1 93.12 85 PRO B C 1
ATOM 1707 O O . PRO B 1 85 ? 11.047 -23.281 -7.469 1 93.12 85 PRO B O 1
ATOM 1710 N N . GLU B 1 86 ? 11.828 -24.547 -5.832 1 92.06 86 GLU B N 1
ATOM 1711 C CA . GLU B 1 86 ? 12.984 -25 -6.594 1 92.06 86 GLU B CA 1
ATOM 1712 C C . GLU B 1 86 ? 12.586 -26.016 -7.66 1 92.06 86 GLU B C 1
ATOM 1714 O O . GLU B 1 86 ? 13.086 -25.969 -8.789 1 92.06 86 GLU B O 1
ATOM 1719 N N . SER B 1 87 ? 11.773 -26.828 -7.285 1 94.69 87 SER B N 1
ATOM 1720 C CA . SER B 1 87 ? 11.398 -27.891 -8.219 1 94.69 87 SER B CA 1
ATOM 1721 C C . SER B 1 87 ? 10.273 -27.453 -9.141 1 94.69 87 SER B C 1
ATOM 1723 O O . SER B 1 87 ? 9.359 -26.734 -8.711 1 94.69 87 SER B O 1
ATOM 1725 N N . VAL B 1 88 ? 10.305 -27.875 -10.359 1 94.88 88 VAL B N 1
ATOM 1726 C CA . VAL B 1 88 ? 9.305 -27.562 -11.367 1 94.88 88 VAL B CA 1
ATOM 1727 C C . VAL B 1 88 ? 7.945 -28.125 -10.938 1 94.88 88 VAL B C 1
ATOM 1729 O O . VAL B 1 88 ? 6.914 -27.484 -11.141 1 94.88 88 VAL B O 1
ATOM 1732 N N . GLY B 1 89 ? 7.973 -29.281 -10.359 1 95.75 89 GLY B N 1
ATOM 1733 C CA . GLY B 1 89 ? 6.738 -29.891 -9.891 1 95.75 89 GLY B CA 1
ATOM 1734 C C . GLY B 1 89 ? 6.043 -29.094 -8.805 1 95.75 89 GLY B C 1
ATOM 1735 O O . GLY B 1 89 ? 4.824 -28.938 -8.828 1 95.75 89 GLY B O 1
ATOM 1736 N N . GLU B 1 90 ? 6.82 -28.594 -7.914 1 94.5 90 GLU B N 1
ATOM 1737 C CA . GLU B 1 90 ? 6.285 -27.766 -6.836 1 94.5 90 GLU B CA 1
ATOM 1738 C C . GLU B 1 90 ? 5.742 -26.453 -7.367 1 94.5 90 GLU B C 1
ATOM 1740 O O . GLU B 1 90 ? 4.699 -25.969 -6.918 1 94.5 90 GLU B O 1
ATOM 1745 N N . ARG B 1 91 ? 6.406 -25.844 -8.359 1 94.88 91 ARG B N 1
ATOM 1746 C CA . ARG B 1 91 ? 5.945 -24.609 -8.977 1 94.88 91 ARG B CA 1
ATOM 1747 C C . ARG B 1 91 ? 4.59 -24.812 -9.648 1 94.88 91 ARG B C 1
ATOM 1749 O O . ARG B 1 91 ? 3.689 -23.984 -9.5 1 94.88 91 ARG B O 1
ATOM 1756 N N . LYS B 1 92 ? 4.512 -25.953 -10.375 1 95.94 92 LYS B N 1
ATOM 1757 C CA . LYS B 1 92 ? 3.264 -26.25 -11.07 1 95.94 92 LYS B CA 1
ATOM 1758 C C . LYS B 1 92 ? 2.127 -26.484 -10.078 1 95.94 92 LYS B C 1
ATOM 1760 O O . LYS B 1 92 ? 0.994 -26.062 -10.312 1 95.94 92 LYS B O 1
ATOM 1765 N N . ALA B 1 93 ? 2.41 -27.141 -8.969 1 95.94 93 ALA B N 1
ATOM 1766 C CA . ALA B 1 93 ? 1.405 -27.406 -7.945 1 95.94 93 ALA B CA 1
ATOM 1767 C C . ALA B 1 93 ? 0.941 -26.125 -7.277 1 95.94 93 ALA B C 1
ATOM 1769 O O . ALA B 1 93 ? -0.257 -25.922 -7.062 1 95.94 93 ALA B O 1
ATOM 1770 N N . LEU B 1 94 ? 1.881 -25.266 -6.977 1 95.81 94 LEU B N 1
ATOM 1771 C CA . LEU B 1 94 ? 1.557 -23.969 -6.371 1 95.81 94 LEU B CA 1
ATOM 1772 C C . LEU B 1 94 ? 0.7 -23.125 -7.309 1 95.81 94 LEU B C 1
ATOM 1774 O O . LEU B 1 94 ? -0.315 -22.562 -6.895 1 95.81 94 LEU B O 1
ATOM 1778 N N . ALA B 1 95 ? 1.084 -23.078 -8.578 1 96.38 95 ALA B N 1
ATOM 1779 C CA . ALA B 1 95 ? 0.329 -22.312 -9.57 1 96.38 95 ALA B CA 1
ATOM 1780 C C . ALA B 1 95 ? -1.096 -22.844 -9.703 1 96.38 95 ALA B C 1
ATOM 1782 O O . ALA B 1 95 ? -2.049 -22.078 -9.789 1 96.38 95 ALA B O 1
ATOM 1783 N N . ALA B 1 96 ? -1.226 -24.125 -9.688 1 96.5 96 ALA B N 1
ATOM 1784 C CA . ALA B 1 96 ? -2.545 -24.75 -9.812 1 96.5 96 ALA B CA 1
ATOM 1785 C C . ALA B 1 96 ? -3.42 -24.406 -8.602 1 96.5 96 ALA B C 1
ATOM 1787 O O . ALA B 1 96 ? -4.625 -24.188 -8.742 1 96.5 96 ALA B O 1
ATOM 1788 N N . GLU B 1 97 ? -2.801 -24.375 -7.445 1 96.25 97 GLU B N 1
ATOM 1789 C CA . GLU B 1 97 ? -3.527 -24.016 -6.23 1 96.25 97 GLU B CA 1
ATOM 1790 C C . GLU B 1 97 ? -4.023 -22.578 -6.293 1 96.25 97 GLU B C 1
ATOM 1792 O O . GLU B 1 97 ? -5.191 -22.297 -6 1 96.25 97 GLU B O 1
ATOM 1797 N N . PHE B 1 98 ? -3.166 -21.703 -6.711 1 97.19 98 PHE B N 1
ATOM 1798 C CA . PHE B 1 98 ? -3.564 -20.312 -6.891 1 97.19 98 PHE B CA 1
ATOM 1799 C C . PHE B 1 98 ? -4.684 -20.203 -7.918 1 97.19 98 PHE B C 1
ATOM 1801 O O . PHE B 1 98 ? -5.695 -19.547 -7.668 1 97.19 98 PHE B O 1
ATOM 1808 N N . GLN B 1 99 ? -4.488 -20.828 -9.031 1 97 99 GLN B N 1
ATOM 1809 C CA . GLN B 1 99 ? -5.445 -20.734 -10.125 1 97 99 GLN B CA 1
ATOM 1810 C C . GLN B 1 99 ? -6.824 -21.234 -9.695 1 97 99 GLN B C 1
ATOM 1812 O O . GLN B 1 99 ? -7.84 -20.625 -10.055 1 97 99 GLN B O 1
ATOM 1817 N N . SER B 1 100 ? -6.883 -22.266 -8.883 1 97.31 100 SER B N 1
ATOM 1818 C CA . SER B 1 100 ? -8.148 -22.859 -8.453 1 97.31 100 SER B CA 1
ATOM 1819 C C . SER B 1 100 ? -8.891 -21.922 -7.496 1 97.31 100 SER B C 1
ATOM 1821 O O . SER B 1 100 ? -10.117 -21.938 -7.449 1 97.31 100 SER B O 1
ATOM 1823 N N . ALA B 1 101 ? -8.133 -21.109 -6.777 1 96.94 101 ALA B N 1
ATOM 1824 C CA . ALA B 1 101 ? -8.727 -20.25 -5.758 1 96.94 101 ALA B CA 1
ATOM 1825 C C . ALA B 1 101 ? -8.906 -18.812 -6.277 1 96.94 101 ALA B C 1
ATOM 1827 O O . ALA B 1 101 ? -9.539 -17.984 -5.621 1 96.94 101 ALA B O 1
ATOM 1828 N N . TRP B 1 102 ? -8.445 -18.562 -7.492 1 97.19 102 TRP B N 1
ATOM 1829 C CA . TRP B 1 102 ? -8.336 -17.203 -8.008 1 97.19 102 TRP B CA 1
ATOM 1830 C C . TRP B 1 102 ? -9.695 -16.688 -8.469 1 97.19 102 TRP B C 1
ATOM 1832 O O . TRP B 1 102 ? -10.258 -17.203 -9.438 1 97.19 102 TRP B O 1
ATOM 1842 N N . SER B 1 103 ? -10.25 -15.742 -7.793 1 97.44 103 SER B N 1
ATOM 1843 C CA . SER B 1 103 ? -11.516 -15.094 -8.125 1 97.44 103 SER B CA 1
ATOM 1844 C C . SER B 1 103 ? -11.719 -13.82 -7.305 1 97.44 103 SER B C 1
ATOM 1846 O O . SER B 1 103 ? -11.062 -13.625 -6.281 1 97.44 103 SER B O 1
ATOM 1848 N N . PRO B 1 104 ? -12.562 -12.969 -7.742 1 97.5 104 PRO B N 1
ATOM 1849 C CA . PRO B 1 104 ? -12.891 -11.797 -6.922 1 97.5 104 PRO B CA 1
ATOM 1850 C C . PRO B 1 104 ? -13.398 -12.172 -5.531 1 97.5 104 PRO B C 1
ATOM 1852 O O . PRO B 1 104 ? -13.32 -11.367 -4.602 1 97.5 104 PRO B O 1
ATOM 1855 N N . GLU B 1 105 ? -13.961 -13.477 -5.379 1 96.94 105 GLU B N 1
ATOM 1856 C CA . GLU B 1 105 ? -14.445 -13.977 -4.098 1 96.94 105 GLU B CA 1
ATOM 1857 C C . GLU B 1 105 ? -13.445 -14.953 -3.475 1 96.94 105 GLU B C 1
ATOM 1859 O O . GLU B 1 105 ? -13.836 -15.852 -2.73 1 96.94 105 GLU B O 1
ATOM 1864 N N . ALA B 1 106 ? -12.227 -14.68 -3.809 1 97.31 106 ALA B N 1
ATOM 1865 C CA . ALA B 1 106 ? -11.18 -15.562 -3.311 1 97.31 106 ALA B CA 1
ATOM 1866 C C . ALA B 1 106 ? -11.242 -15.695 -1.791 1 97.31 106 ALA B C 1
ATOM 1868 O O . ALA B 1 106 ? -11.656 -14.758 -1.1 1 97.31 106 ALA B O 1
ATOM 1869 N N . PRO B 1 107 ? -10.844 -16.859 -1.262 1 96.5 107 PRO B N 1
ATOM 1870 C CA . PRO B 1 107 ? -10.812 -17.062 0.189 1 96.5 107 PRO B CA 1
ATOM 1871 C C . PRO B 1 107 ? -9.93 -16.047 0.909 1 96.5 107 PRO B C 1
ATOM 1873 O O . PRO B 1 107 ? -9.023 -15.469 0.302 1 96.5 107 PRO B O 1
ATOM 1876 N N . LEU B 1 108 ? -10.219 -15.883 2.215 1 94.69 108 LEU B N 1
ATOM 1877 C CA . LEU B 1 108 ? -9.508 -14.906 3.039 1 94.69 108 LEU B CA 1
ATOM 1878 C C . LEU B 1 108 ? -8.016 -15.211 3.068 1 94.69 108 LEU B C 1
ATOM 1880 O O . LEU B 1 108 ? -7.195 -14.289 3.061 1 94.69 108 LEU B O 1
ATOM 1884 N N . GLU B 1 109 ? -7.73 -16.5 3.062 1 94.25 109 GLU B N 1
ATOM 1885 C CA . GLU B 1 109 ? -6.336 -16.906 3.141 1 94.25 109 GLU B CA 1
ATOM 1886 C C . GLU B 1 109 ? -5.543 -16.406 1.935 1 94.25 109 GLU B C 1
ATOM 1888 O O . GLU B 1 109 ? -4.418 -15.922 2.08 1 94.25 109 GLU B O 1
ATOM 1893 N N . LEU B 1 110 ? -6.062 -16.484 0.766 1 97.5 110 LEU B N 1
ATOM 1894 C CA . LEU B 1 110 ? -5.387 -16 -0.436 1 97.5 110 LEU B CA 1
ATOM 1895 C C . LEU B 1 110 ? -5.297 -14.484 -0.441 1 97.5 110 LEU B C 1
ATOM 1897 O O . LEU B 1 110 ? -4.266 -13.922 -0.825 1 97.5 110 LEU B O 1
ATOM 1901 N N . ARG B 1 111 ? -6.359 -13.859 0.027 1 97.38 111 ARG B N 1
ATOM 1902 C CA . ARG B 1 111 ? -6.375 -12.398 0.085 1 97.38 111 ARG B CA 1
ATOM 1903 C C . ARG B 1 111 ? -5.309 -11.875 1.041 1 97.38 111 ARG B C 1
ATOM 1905 O O . ARG B 1 111 ? -4.602 -10.914 0.727 1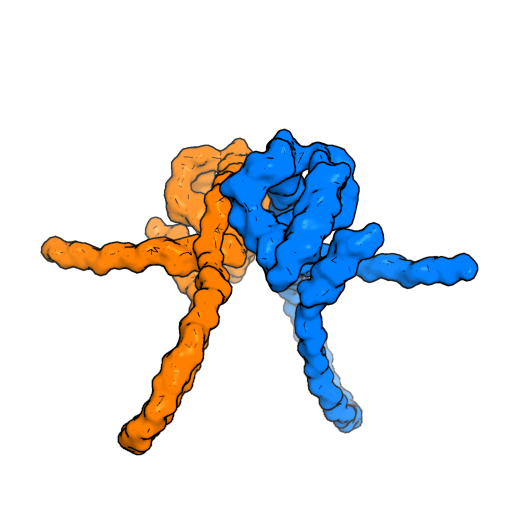 97.38 111 ARG B O 1
ATOM 1912 N N . GLU B 1 112 ? -5.195 -12.539 2.154 1 94.88 112 GLU B N 1
ATOM 1913 C CA . GLU B 1 112 ? -4.172 -12.164 3.127 1 94.88 112 GLU B CA 1
ATOM 1914 C C . GLU B 1 112 ? -2.771 -12.391 2.574 1 94.88 112 GLU B C 1
ATOM 1916 O O . GLU B 1 112 ? -1.872 -11.578 2.783 1 94.88 112 GLU B O 1
ATOM 1921 N N . LEU B 1 113 ? -2.578 -13.461 1.919 1 96.38 113 LEU B N 1
ATOM 1922 C CA . LEU B 1 113 ? -1.289 -13.727 1.294 1 96.38 113 LEU B CA 1
ATOM 1923 C C . LEU B 1 113 ? -0.944 -12.656 0.269 1 96.38 113 LEU B C 1
ATOM 1925 O O . LEU B 1 113 ? 0.196 -12.188 0.214 1 96.38 113 LEU B O 1
ATOM 1929 N N . LEU B 1 114 ? -1.895 -12.305 -0.539 1 97.94 114 LEU B N 1
ATOM 1930 C CA . LEU B 1 114 ? -1.659 -11.273 -1.547 1 97.94 114 LEU B CA 1
ATOM 1931 C C . LEU B 1 114 ? -1.333 -9.938 -0.894 1 97.94 114 LEU B C 1
ATOM 1933 O O . LEU B 1 114 ? -0.477 -9.195 -1.382 1 97.94 114 LEU B O 1
ATOM 1937 N N . GLU B 1 115 ? -1.992 -9.602 0.188 1 96.56 115 GLU B N 1
ATOM 1938 C CA . GLU B 1 115 ? -1.641 -8.398 0.938 1 96.56 115 GLU B CA 1
ATOM 1939 C C . GLU B 1 115 ? -0.184 -8.438 1.39 1 96.56 115 GLU B C 1
ATOM 1941 O O . GLU B 1 115 ? 0.528 -7.434 1.291 1 96.56 115 GLU B O 1
ATOM 1946 N N . GLU B 1 116 ? 0.19 -9.539 1.856 1 94.56 116 GLU B N 1
ATOM 1947 C CA . GLU B 1 116 ? 1.562 -9.703 2.324 1 94.56 116 GLU B CA 1
ATOM 1948 C C . GLU B 1 116 ? 2.559 -9.562 1.178 1 94.56 116 GLU B C 1
ATOM 1950 O O . GLU B 1 116 ? 3.631 -8.977 1.349 1 94.56 116 GLU B O 1
ATOM 1955 N N . LEU B 1 117 ? 2.236 -10.102 0.053 1 95.12 117 LEU B N 1
ATOM 1956 C CA . LEU B 1 117 ? 3.129 -10.055 -1.1 1 95.12 117 LEU B CA 1
ATOM 1957 C C . LEU B 1 117 ? 3.25 -8.633 -1.634 1 95.12 117 LEU B C 1
ATOM 1959 O O . LEU B 1 117 ? 4.348 -8.18 -1.977 1 95.12 117 LEU B O 1
ATOM 1963 N N . LEU B 1 118 ? 2.141 -7.93 -1.674 1 95.69 118 LEU B N 1
ATOM 1964 C CA . LEU B 1 118 ? 2.096 -6.621 -2.318 1 95.69 118 LEU B CA 1
ATOM 1965 C C . LEU B 1 118 ? 2.557 -5.527 -1.362 1 95.69 118 LEU B C 1
ATOM 1967 O O . LEU B 1 118 ? 3.217 -4.57 -1.776 1 95.69 118 LEU B O 1
ATOM 1971 N N . PHE B 1 119 ? 2.141 -5.66 -0.08 1 94.31 119 PHE B N 1
ATOM 1972 C CA . PHE B 1 119 ? 2.391 -4.637 0.931 1 94.31 119 PHE B CA 1
ATOM 1973 C C . PHE B 1 119 ? 2.875 -5.27 2.23 1 94.31 119 PHE B C 1
ATOM 1975 O O . PHE B 1 119 ? 2.199 -5.188 3.258 1 94.31 119 PHE B O 1
ATOM 1982 N N . PRO B 1 120 ? 4.047 -5.793 2.275 1 92.5 120 PRO B N 1
ATOM 1983 C CA . PRO B 1 120 ? 4.527 -6.621 3.387 1 92.5 120 PRO B CA 1
ATOM 1984 C C . PRO B 1 120 ? 4.523 -5.875 4.719 1 92.5 120 PRO B C 1
ATOM 1986 O O . PRO B 1 120 ? 4.148 -6.445 5.75 1 92.5 120 PRO B O 1
ATOM 1989 N N . GLU B 1 121 ? 4.844 -4.652 4.746 1 88.38 121 GLU B N 1
ATOM 1990 C CA . GLU B 1 121 ? 4.934 -3.916 6.004 1 88.38 121 GLU B CA 1
ATOM 1991 C C . GLU B 1 121 ? 3.547 -3.623 6.57 1 88.38 121 GLU B C 1
ATOM 1993 O O . GLU B 1 121 ? 3.336 -3.695 7.781 1 88.38 121 GLU B O 1
ATOM 1998 N N . ILE B 1 122 ? 2.68 -3.273 5.695 1 91.75 122 ILE B N 1
ATOM 1999 C CA . ILE B 1 122 ? 1.319 -2.986 6.137 1 91.75 122 ILE B CA 1
ATOM 2000 C C . ILE B 1 122 ? 0.67 -4.262 6.672 1 91.75 122 ILE B C 1
ATOM 2002 O O . ILE B 1 122 ? 0.012 -4.242 7.711 1 91.75 122 ILE B O 1
ATOM 2006 N N . ALA B 1 123 ? 0.893 -5.312 5.984 1 91.06 123 ALA B N 1
ATOM 2007 C CA . ALA B 1 123 ? 0.362 -6.602 6.418 1 91.06 123 ALA B CA 1
ATOM 2008 C C . ALA B 1 123 ? 0.94 -7.008 7.77 1 91.06 123 ALA B C 1
ATOM 2010 O O . ALA B 1 123 ? 0.225 -7.535 8.625 1 91.06 123 ALA B O 1
ATOM 2011 N N . ALA B 1 124 ? 2.184 -6.75 7.965 1 88.31 124 ALA B N 1
ATOM 2012 C CA . ALA B 1 124 ? 2.842 -7.074 9.227 1 88.31 124 ALA B CA 1
ATOM 2013 C C . ALA B 1 124 ? 2.246 -6.273 10.383 1 88.31 124 ALA B C 1
ATOM 2015 O O . ALA B 1 124 ? 2.006 -6.812 11.461 1 88.31 124 ALA B O 1
ATOM 2016 N N . LYS B 1 125 ? 2.025 -5.043 10.133 1 87.5 125 LYS B N 1
ATOM 2017 C CA . LYS B 1 125 ? 1.418 -4.188 11.148 1 87.5 125 LYS B CA 1
ATOM 2018 C C . LYS B 1 125 ? 0.006 -4.656 11.484 1 87.5 125 LYS B C 1
ATOM 2020 O O . LYS B 1 125 ? -0.39 -4.656 12.656 1 87.5 125 LYS B O 1
ATOM 2025 N N . LYS B 1 126 ? -0.668 -5.039 10.508 1 85.88 126 LYS B N 1
ATOM 2026 C CA . LYS B 1 126 ? -2.021 -5.555 10.703 1 85.88 126 LYS B CA 1
ATOM 2027 C C . LYS B 1 126 ? -2.018 -6.809 11.57 1 85.88 126 LYS B C 1
ATOM 2029 O O . LYS B 1 126 ? -2.875 -6.969 12.438 1 85.88 126 LYS B O 1
ATOM 2034 N N . ALA B 1 127 ? -1.134 -7.629 11.32 1 81.12 127 ALA B N 1
ATOM 2035 C CA . ALA B 1 127 ? -1.033 -8.891 12.055 1 81.12 127 ALA B CA 1
ATOM 2036 C C . ALA B 1 127 ? -0.706 -8.648 13.523 1 81.12 127 ALA B C 1
ATOM 2038 O O . ALA B 1 127 ? -1.138 -9.406 14.398 1 81.12 127 ALA B O 1
ATOM 2039 N N . GLN B 1 128 ? -0.002 -7.57 13.758 1 78.56 128 GLN B N 1
ATOM 2040 C CA . GLN B 1 128 ? 0.383 -7.25 15.125 1 78.56 128 GLN B CA 1
ATOM 2041 C C . GLN B 1 128 ? -0.781 -6.629 15.891 1 78.56 128 GLN B C 1
ATOM 2043 O O . GLN B 1 128 ? -0.846 -6.727 17.125 1 78.56 128 GLN B O 1
ATOM 2048 N N . SER B 1 129 ? -1.525 -5.863 15.148 1 69.62 129 SER B N 1
ATOM 2049 C CA . SER B 1 129 ? -2.641 -5.184 15.797 1 69.62 129 SER B CA 1
ATOM 2050 C C . SER B 1 129 ? -3.822 -6.125 15.992 1 69.62 129 SER B C 1
ATOM 2052 O O . SER B 1 129 ? -4.777 -5.793 16.703 1 69.62 129 SER B O 1
ATOM 2054 N N . ALA B 1 130 ? -3.859 -7.191 15.25 1 61.62 130 ALA B N 1
ATOM 2055 C CA . ALA B 1 130 ? -4.961 -8.133 15.414 1 61.62 130 ALA B CA 1
ATOM 2056 C C . ALA B 1 130 ? -4.961 -8.734 16.812 1 61.62 130 ALA B C 1
ATOM 2058 O O . ALA B 1 130 ? -3.9 -9.07 17.359 1 61.62 130 ALA B O 1
ATOM 2059 N N . PRO B 1 131 ? -6.129 -8.367 17.438 1 57.12 131 PRO B N 1
ATOM 2060 C CA . PRO B 1 131 ? -6.191 -8.953 18.766 1 57.12 131 PRO B CA 1
ATOM 2061 C C . PRO B 1 131 ? -5.781 -10.422 18.797 1 57.12 131 PRO B C 1
ATOM 2063 O O . PRO B 1 131 ? -5.938 -11.125 17.797 1 57.12 131 PRO B O 1
ATOM 2066 N N . PRO B 1 132 ? -4.875 -10.742 19.688 1 51.41 132 PRO B N 1
ATOM 2067 C CA . PRO B 1 132 ? -4.523 -12.156 19.812 1 51.41 132 PRO B CA 1
ATOM 2068 C C . PRO B 1 132 ? -5.734 -13.078 19.703 1 51.41 132 PRO B C 1
ATOM 2070 O O . PRO B 1 132 ? -6.824 -12.734 20.156 1 51.41 132 PRO B O 1
ATOM 2073 N N . LEU B 1 133 ? -5.84 -13.789 18.562 1 49.66 133 LEU B N 1
ATOM 2074 C CA . LEU B 1 133 ? -6.906 -14.781 18.484 1 49.66 133 LEU B CA 1
ATOM 2075 C C . LEU B 1 133 ? -7.215 -15.352 19.875 1 49.66 133 LEU B C 1
ATOM 2077 O O . LEU B 1 133 ? -6.305 -15.586 20.672 1 49.66 133 LEU B O 1
ATOM 2081 N N . PRO B 1 134 ? -8.43 -15.117 20.25 1 51.84 134 PRO B N 1
ATOM 2082 C CA . PRO B 1 134 ? -8.727 -15.805 21.5 1 51.84 134 PRO B CA 1
ATOM 2083 C C . PRO B 1 134 ? -8.164 -17.219 21.547 1 51.84 134 PRO B C 1
ATOM 2085 O O . PRO B 1 134 ? -8.023 -17.875 20.516 1 51.84 134 PRO B O 1
ATOM 2088 N N . PRO B 1 135 ? -7.473 -17.469 22.609 1 51.41 135 PRO B N 1
ATOM 2089 C CA . PRO B 1 135 ? -7.027 -18.859 22.734 1 51.41 135 PRO B CA 1
ATOM 2090 C C . PRO B 1 135 ? -8.102 -19.859 22.312 1 51.41 135 PRO B C 1
ATOM 2092 O O . PRO B 1 135 ? -9.297 -19.609 22.5 1 51.41 135 PRO B O 1
ATOM 2095 N N . PRO B 1 136 ? -7.777 -20.641 21.328 1 47.03 136 PRO B N 1
ATOM 2096 C CA . PRO B 1 136 ? -8.789 -21.625 20.953 1 47.03 136 PRO B CA 1
ATOM 2097 C C . PRO B 1 136 ? -9.578 -22.141 22.156 1 47.03 136 PRO B C 1
ATOM 2099 O O . PRO B 1 136 ? -8.992 -22.5 23.172 1 47.03 136 PRO B O 1
ATOM 2102 N N . SER B 1 137 ? -10.766 -21.594 22.266 1 42.22 137 SER B N 1
ATOM 2103 C CA . SER B 1 137 ? -11.609 -22.188 23.297 1 42.22 137 SER B CA 1
ATOM 2104 C C . SER B 1 137 ? -11.555 -23.719 23.25 1 42.22 137 SER B C 1
ATOM 2106 O O . SER B 1 137 ? -11.75 -24.312 22.188 1 42.22 137 SER B O 1
ATOM 2108 N N . ARG B 1 138 ? -10.719 -24.297 24.078 1 44.03 138 ARG B N 1
ATOM 2109 C CA . ARG B 1 138 ? -10.828 -25.734 24.312 1 44.03 138 ARG B CA 1
ATOM 2110 C C . ARG B 1 138 ? -12.281 -26.156 24.438 1 44.03 138 ARG B C 1
ATOM 2112 O O . ARG B 1 138 ? -12.992 -25.703 25.344 1 44.03 138 ARG B O 1
ATOM 2119 N N . LEU B 1 139 ? -12.938 -26.5 23.344 1 33.69 139 LEU B N 1
ATOM 2120 C CA . LEU B 1 139 ? -14.102 -27.344 23.641 1 33.69 139 LEU B CA 1
ATOM 2121 C C . LEU B 1 139 ? -13.695 -28.594 24.406 1 33.69 139 LEU B C 1
ATOM 2123 O O . LEU B 1 139 ? -12.688 -29.219 24.078 1 33.69 139 LEU B O 1
#

Secondary structure (DSSP, 8-state):
-HHHHHHHTS------------------------------------SPPHHHHHHHHHHHHHHHTS-HHHHHHH-HHHHHHHH-SSSHHHHHHHHHHHHHH-STT--HHHHHHHHHHH-HHHHHHHHHHS---------/-HHHHHHHTT------------------------------------SPPHHHHHHHHHHHHHHHTS-HHHHHHH-HHHHHHHH-SSSHHHHHHHHHHHHHH-STT--HHHHHHHHHHH-HHHHHHHHHHS---------